Protein AF-A0AAV1DLS8-F1 (afdb_monomer_lite)

Organism: NCBI:txid529605

InterPro domains:
  IPR005299 SAM dependent carboxyl methyltransferase [PF03492] (9-103)
  IPR005299 SAM dependent carboxyl methyltransferase [PF03492] (107-304)
  IPR005299 SAM dependent carboxyl methyltransferase [PTHR31009] (102-289)
  IPR029063 S-adenosyl-L-methionine-dependent methyltransferase superfamily [G3DSA:3.40.50.150] (1-171)
  IPR029063 S-adenosyl-L-methionine-dependent methyltransferase superfamily [SSF53335] (2-304)
  IPR042086 Methyltransferase, alpha-helical capping domain [G3DSA:1.10.1200.270] (208-290)

pLDDT: mean 78.78, std 16.19, range [25.45, 97.75]

Structure (mmCIF, N/CA/C/O backbone):
data_AF-A0AAV1DLS8-F1
#
_entry.id   AF-A0AAV1DLS8-F1
#
loop_
_atom_site.group_PDB
_atom_site.id
_atom_site.type_symbol
_atom_site.label_atom_id
_atom_site.label_alt_id
_atom_site.label_comp_id
_atom_site.label_asym_id
_atom_site.label_entity_id
_atom_site.label_seq_id
_atom_site.pdbx_PDB_ins_code
_atom_site.Cartn_x
_atom_site.Cartn_y
_atom_site.Cartn_z
_atom_site.occupancy
_atom_site.B_iso_or_equiv
_atom_site.auth_seq_id
_atom_site.auth_comp_id
_atom_site.auth_asym_id
_atom_site.auth_atom_id
_atom_site.pdbx_PDB_model_num
ATOM 1 N N . MET A 1 1 ? 4.712 12.270 -5.659 1.00 64.31 1 MET A N 1
ATOM 2 C CA . MET A 1 1 ? 6.095 12.167 -5.133 1.00 64.31 1 MET A CA 1
ATOM 3 C C . MET A 1 1 ? 6.819 10.910 -5.605 1.00 64.31 1 MET A C 1
ATOM 5 O O . MET A 1 1 ? 8.009 10.991 -5.849 1.00 64.31 1 MET A O 1
ATOM 9 N N . THR A 1 2 ? 6.122 9.798 -5.850 1.00 81.44 2 THR A N 1
ATOM 10 C CA . THR A 1 2 ? 6.706 8.568 -6.423 1.00 81.44 2 THR A CA 1
ATOM 11 C C . THR A 1 2 ? 7.160 8.724 -7.879 1.00 81.44 2 THR A C 1
ATOM 13 O O . THR A 1 2 ? 8.194 8.196 -8.270 1.00 81.44 2 THR A O 1
ATOM 16 N N . ARG A 1 3 ? 6.427 9.514 -8.676 1.00 85.56 3 ARG A N 1
ATOM 17 C CA . ARG A 1 3 ? 6.639 9.665 -10.125 1.00 85.56 3 ARG A CA 1
ATOM 18 C C . ARG A 1 3 ? 8.097 9.933 -10.554 1.00 85.56 3 ARG A C 1
ATOM 20 O O . ARG A 1 3 ? 8.563 9.193 -11.410 1.00 85.56 3 ARG A O 1
ATOM 27 N N . PRO A 1 4 ? 8.854 10.893 -9.983 1.00 88.56 4 PRO A N 1
ATOM 28 C CA . PRO A 1 4 ? 10.245 11.122 -10.391 1.00 88.56 4 PRO A CA 1
ATOM 29 C C . PRO A 1 4 ? 11.174 9.929 -10.125 1.00 88.56 4 PRO A C 1
ATOM 31 O O . PRO A 1 4 ? 12.100 9.689 -10.896 1.00 88.56 4 PRO A O 1
ATOM 34 N N . ILE A 1 5 ? 10.935 9.175 -9.045 1.00 90.12 5 ILE A N 1
ATOM 35 C CA . ILE A 1 5 ? 11.699 7.959 -8.725 1.00 90.12 5 ILE A CA 1
ATOM 36 C C . ILE A 1 5 ? 11.395 6.889 -9.775 1.00 90.12 5 ILE A C 1
ATOM 38 O O . ILE A 1 5 ? 12.312 6.282 -10.327 1.00 90.12 5 ILE A O 1
ATOM 42 N N . THR A 1 6 ? 10.116 6.720 -10.109 1.00 88.25 6 THR A N 1
ATOM 43 C CA . THR A 1 6 ? 9.663 5.783 -11.136 1.00 88.25 6 THR A CA 1
ATOM 44 C C . THR A 1 6 ? 10.210 6.135 -12.523 1.00 88.25 6 THR A C 1
ATOM 46 O O . THR A 1 6 ? 10.761 5.272 -13.201 1.00 88.25 6 THR A O 1
ATOM 49 N N . GLU A 1 7 ? 10.142 7.405 -12.935 1.00 89.62 7 GLU A N 1
ATOM 50 C CA . GLU A 1 7 ? 10.678 7.876 -14.220 1.00 89.62 7 GLU A CA 1
ATOM 51 C C . GLU A 1 7 ? 12.196 7.651 -14.325 1.00 89.62 7 GLU A C 1
ATOM 53 O O . GLU A 1 7 ? 12.687 7.228 -15.378 1.00 89.62 7 GLU A O 1
ATOM 58 N N . ALA A 1 8 ? 12.940 7.883 -13.236 1.00 91.25 8 ALA A N 1
ATOM 59 C CA . ALA A 1 8 ? 14.377 7.626 -13.181 1.00 91.25 8 ALA A CA 1
ATOM 60 C C . ALA A 1 8 ? 14.692 6.130 -13.339 1.00 91.25 8 ALA A C 1
ATOM 62 O O . ALA A 1 8 ? 15.516 5.771 -14.182 1.00 91.25 8 ALA A O 1
ATOM 63 N N . ALA A 1 9 ? 13.988 5.264 -12.600 1.00 91.25 9 ALA A N 1
ATOM 64 C CA . ALA A 1 9 ? 14.178 3.817 -12.658 1.00 91.25 9 ALA A CA 1
ATOM 65 C C . ALA A 1 9 ? 13.920 3.258 -14.069 1.00 91.25 9 ALA A C 1
ATOM 67 O O . ALA A 1 9 ? 14.730 2.496 -14.594 1.00 91.25 9 ALA A O 1
ATOM 68 N N . ILE A 1 10 ? 12.828 3.676 -14.719 1.00 90.06 10 ILE A N 1
ATOM 69 C CA . ILE A 1 10 ? 12.500 3.252 -16.090 1.00 90.06 10 ILE A CA 1
ATOM 70 C C . ILE A 1 10 ? 13.542 3.740 -17.087 1.00 90.06 10 ILE A C 1
ATOM 72 O O . ILE A 1 10 ? 13.970 2.980 -17.953 1.00 90.06 10 ILE A O 1
ATOM 76 N N . THR A 1 11 ? 13.924 5.016 -16.995 1.00 89.06 11 THR A N 1
ATOM 77 C CA . THR A 1 11 ? 14.876 5.614 -17.934 1.00 89.06 11 THR A CA 1
ATOM 78 C C . THR A 1 11 ? 16.209 4.876 -17.877 1.00 89.06 11 THR A C 1
ATOM 80 O O . THR A 1 11 ? 16.784 4.561 -18.918 1.00 89.06 11 THR A O 1
ATOM 83 N N . ASP A 1 12 ? 16.673 4.563 -16.669 1.00 90.06 12 ASP A N 1
ATOM 84 C CA . ASP A 1 12 ? 17.887 3.792 -16.427 1.00 90.06 12 ASP A CA 1
ATOM 85 C C . ASP A 1 12 ? 17.785 2.350 -16.960 1.00 90.06 12 ASP A C 1
ATOM 87 O O . ASP A 1 12 ? 18.670 1.879 -17.681 1.00 90.06 12 ASP A O 1
ATOM 91 N N . LEU A 1 13 ? 16.657 1.674 -16.714 1.00 89.25 13 LEU A N 1
ATOM 92 C CA . LEU A 1 13 ? 16.402 0.327 -17.229 1.00 89.25 13 LEU A CA 1
ATOM 93 C C . LEU A 1 13 ? 16.396 0.281 -18.761 1.00 89.25 13 LEU A C 1
ATOM 95 O O . LEU A 1 13 ? 17.023 -0.591 -19.365 1.00 89.25 13 LEU A O 1
ATOM 99 N N . TYR A 1 14 ? 15.712 1.235 -19.398 1.00 85.81 14 TYR A N 1
ATOM 100 C CA . TYR A 1 14 ? 15.571 1.276 -20.851 1.00 85.81 14 TYR A CA 1
ATOM 101 C C . TYR A 1 14 ? 16.922 1.501 -21.543 1.00 85.81 14 TYR A C 1
ATOM 103 O O . TYR A 1 14 ? 17.219 0.842 -22.541 1.00 85.81 14 TYR A O 1
ATOM 111 N N . ASN A 1 15 ? 17.777 2.355 -20.966 1.00 85.62 15 ASN A N 1
ATOM 112 C CA . ASN A 1 15 ? 19.144 2.568 -21.454 1.00 85.62 15 ASN A CA 1
ATOM 113 C C . ASN A 1 15 ? 20.029 1.319 -21.312 1.00 85.62 15 ASN A C 1
ATOM 115 O O . ASN A 1 15 ? 20.993 1.179 -22.059 1.00 85.62 15 ASN A O 1
ATOM 119 N N . THR A 1 16 ? 19.724 0.442 -20.353 1.00 84.00 16 THR A N 1
ATOM 120 C CA . THR A 1 16 ? 20.546 -0.735 -20.043 1.00 84.00 16 THR A CA 1
ATOM 121 C C . THR A 1 16 ? 20.173 -1.946 -20.899 1.00 84.00 16 THR A C 1
ATOM 123 O O . THR A 1 16 ? 21.060 -2.626 -21.406 1.00 84.00 16 THR A O 1
ATOM 126 N N . ILE A 1 17 ? 18.874 -2.233 -21.052 1.00 79.62 17 ILE A N 1
ATOM 127 C CA . ILE A 1 17 ? 18.399 -3.501 -21.639 1.00 79.62 17 ILE A CA 1
ATOM 128 C C . ILE A 1 17 ? 17.852 -3.327 -23.064 1.00 79.62 17 ILE A C 1
ATOM 130 O O . ILE A 1 17 ? 17.992 -4.241 -23.872 1.00 79.62 17 ILE A O 1
ATOM 134 N N . SER A 1 18 ? 17.234 -2.178 -23.385 1.00 75.62 18 SER A N 1
ATOM 135 C CA . SER A 1 18 ? 16.586 -1.898 -24.687 1.00 75.62 18 SER A CA 1
ATOM 136 C C . SER A 1 18 ? 15.848 -3.114 -25.300 1.00 75.62 18 SER A C 1
ATOM 138 O O . SER A 1 18 ? 16.164 -3.539 -26.415 1.00 75.62 18 SER A O 1
ATOM 140 N N . PRO A 1 19 ? 14.894 -3.732 -24.575 1.00 79.50 19 PRO A N 1
ATOM 141 C CA . PRO A 1 19 ? 14.302 -4.995 -24.996 1.00 79.50 19 PRO A CA 1
ATOM 142 C C . PRO A 1 19 ? 13.261 -4.797 -26.106 1.00 79.50 19 PRO A C 1
ATOM 144 O O . PRO A 1 19 ? 12.653 -3.735 -26.231 1.00 79.50 19 PRO A O 1
ATOM 147 N N . LYS A 1 20 ? 13.003 -5.862 -26.877 1.00 82.62 20 LYS A N 1
ATOM 148 C CA . LYS A 1 20 ? 11.919 -5.896 -27.880 1.00 82.62 20 LYS A CA 1
ATOM 149 C C . LYS A 1 20 ? 10.522 -5.931 -27.249 1.00 82.62 20 LYS A C 1
ATOM 151 O O . LYS A 1 20 ? 9.579 -5.419 -27.841 1.00 82.62 20 LYS A O 1
ATOM 156 N N . THR A 1 21 ? 10.414 -6.504 -26.052 1.00 86.38 21 THR A N 1
ATOM 157 C CA . THR A 1 21 ? 9.178 -6.589 -25.267 1.00 86.38 21 THR A CA 1
ATOM 158 C C . THR A 1 21 ? 9.426 -5.977 -23.895 1.00 86.38 21 THR A C 1
ATOM 160 O O . THR A 1 21 ? 10.424 -6.283 -23.242 1.00 86.38 21 THR A O 1
ATOM 163 N N . TRP A 1 22 ? 8.528 -5.100 -23.466 1.00 85.62 22 TRP A N 1
ATOM 164 C CA . TRP A 1 22 ? 8.583 -4.388 -22.202 1.00 85.62 22 TRP A CA 1
ATOM 165 C C . TRP A 1 22 ? 7.430 -4.833 -21.302 1.00 85.62 22 TRP A C 1
ATOM 167 O O . TRP A 1 22 ? 6.271 -4.504 -21.561 1.00 85.62 22 TRP A O 1
ATOM 177 N N . CYS A 1 23 ? 7.755 -5.578 -20.246 1.00 89.06 23 CYS A N 1
ATOM 178 C CA . CYS A 1 23 ? 6.777 -6.094 -19.292 1.00 89.06 23 CYS A CA 1
ATOM 179 C C . CYS A 1 23 ? 6.641 -5.154 -18.086 1.00 89.06 23 CYS A C 1
ATOM 181 O O . CYS A 1 23 ? 7.637 -4.803 -17.454 1.00 89.06 23 CYS A O 1
ATOM 183 N N . ILE A 1 24 ? 5.411 -4.764 -17.759 1.00 88.94 24 ILE A N 1
ATOM 184 C CA . ILE A 1 24 ? 5.059 -3.917 -16.615 1.00 88.94 24 ILE A CA 1
ATOM 185 C C . ILE A 1 24 ? 4.069 -4.687 -15.751 1.00 88.94 24 ILE A C 1
ATOM 187 O O . ILE A 1 24 ? 3.043 -5.124 -16.262 1.00 88.94 24 ILE A O 1
ATOM 191 N N . ALA A 1 25 ? 4.348 -4.808 -14.455 1.00 87.81 25 ALA A N 1
ATOM 192 C CA . ALA A 1 25 ? 3.417 -5.372 -13.487 1.00 87.81 25 ALA A CA 1
ATOM 193 C C . ALA A 1 25 ? 3.007 -4.311 -12.454 1.00 87.81 25 ALA A C 1
ATOM 195 O O . ALA A 1 25 ? 3.877 -3.712 -11.823 1.00 87.81 25 ALA A O 1
ATOM 196 N N . ASP A 1 26 ? 1.702 -4.089 -12.294 1.00 84.00 26 ASP A N 1
ATOM 197 C CA . ASP A 1 26 ? 1.105 -3.276 -11.230 1.00 84.00 26 ASP A CA 1
ATOM 198 C C . ASP A 1 26 ? 0.466 -4.209 -10.189 1.00 84.00 26 ASP A C 1
ATOM 200 O O . ASP A 1 26 ? -0.509 -4.904 -10.486 1.00 84.00 26 ASP A O 1
ATOM 204 N N . LEU A 1 27 ? 1.070 -4.281 -9.000 1.00 81.56 27 LEU A N 1
ATOM 205 C CA . LEU A 1 27 ? 0.707 -5.218 -7.933 1.00 81.56 27 LEU A CA 1
ATOM 206 C C . LEU A 1 27 ? -0.055 -4.470 -6.831 1.00 81.56 27 LEU A C 1
ATOM 208 O O . LEU A 1 27 ? 0.524 -3.622 -6.155 1.00 81.56 27 LEU A O 1
ATOM 212 N N . GLY A 1 28 ? -1.332 -4.805 -6.640 1.00 76.50 28 GLY A N 1
ATOM 213 C CA . GLY A 1 28 ? -2.276 -4.040 -5.816 1.00 76.50 28 GLY A CA 1
ATOM 214 C C . GLY A 1 28 ? -2.987 -2.951 -6.620 1.00 76.50 28 GLY A C 1
ATOM 215 O O . GLY A 1 28 ? -3.056 -1.798 -6.195 1.00 76.50 28 GLY A O 1
ATOM 216 N N . CYS A 1 29 ? -3.460 -3.297 -7.819 1.00 73.25 29 CYS A N 1
ATOM 217 C CA . CYS A 1 29 ? -3.936 -2.316 -8.786 1.00 73.25 29 CYS A CA 1
ATOM 218 C C . CYS A 1 29 ? -5.285 -1.672 -8.419 1.00 73.25 29 CYS A C 1
ATOM 220 O O . CYS A 1 29 ? -5.602 -0.595 -8.927 1.00 73.25 29 CYS A O 1
ATOM 222 N N . SER A 1 30 ? -6.078 -2.293 -7.541 1.00 78.56 30 SER A N 1
ATOM 223 C CA . SER A 1 30 ? -7.465 -1.941 -7.218 1.00 78.56 30 SER A CA 1
ATOM 224 C C . SER A 1 30 ? -8.349 -1.885 -8.470 1.00 78.56 30 SER A C 1
ATOM 226 O O . SER A 1 30 ? -8.073 -2.591 -9.432 1.00 78.56 30 SER A O 1
ATOM 228 N N . SER A 1 31 ? -9.436 -1.108 -8.464 1.00 68.94 31 SER A N 1
ATOM 229 C CA . SER A 1 31 ? -10.417 -1.018 -9.564 1.00 68.94 31 SER A CA 1
ATOM 230 C C . SER A 1 31 ? -10.628 0.404 -10.107 1.00 68.94 31 SER A C 1
ATOM 232 O O . SER A 1 31 ? -11.493 0.637 -10.951 1.00 68.94 31 SER A O 1
ATOM 234 N N . GLY A 1 32 ? -9.869 1.376 -9.594 1.00 72.94 32 GLY A N 1
ATOM 235 C CA . GLY A 1 32 ? -10.019 2.796 -9.909 1.00 72.94 32 GLY A CA 1
ATOM 236 C C . GLY A 1 32 ? -9.130 3.290 -11.060 1.00 72.94 32 GLY A C 1
ATOM 237 O O . GLY A 1 32 ? -8.286 2.562 -11.575 1.00 72.94 32 GLY A O 1
ATOM 238 N N . PRO A 1 33 ? -9.236 4.578 -11.434 1.00 71.25 33 PRO A N 1
ATOM 239 C CA . PRO A 1 33 ? -8.462 5.162 -12.539 1.00 71.25 33 PRO A CA 1
ATOM 240 C C . PRO A 1 33 ? -6.940 5.156 -12.306 1.00 71.25 33 PRO A C 1
ATOM 242 O O . PRO A 1 33 ? -6.166 5.314 -13.253 1.00 71.25 33 PRO A O 1
ATOM 245 N N . ASN A 1 34 ? -6.502 4.963 -11.058 1.00 75.88 34 ASN A N 1
ATOM 246 C CA . ASN A 1 34 ? -5.091 4.949 -10.681 1.00 75.88 34 ASN A CA 1
ATOM 247 C C . ASN A 1 34 ? -4.310 3.828 -11.376 1.00 75.88 34 ASN A C 1
ATOM 249 O O . ASN A 1 34 ? -3.182 4.076 -11.803 1.00 75.88 34 ASN A O 1
ATOM 253 N N . THR A 1 35 ? -4.925 2.654 -11.556 1.00 72.50 35 THR A N 1
ATOM 254 C CA . THR A 1 35 ? -4.320 1.482 -12.206 1.00 72.50 35 THR A CA 1
ATOM 255 C C . THR A 1 35 ? -3.728 1.844 -13.567 1.00 72.50 35 THR A C 1
ATOM 257 O O . THR A 1 35 ? -2.549 1.651 -13.861 1.00 72.50 35 THR A O 1
ATOM 260 N N . PHE A 1 36 ? -4.557 2.459 -14.408 1.00 74.44 36 PHE A N 1
ATOM 261 C CA . PHE A 1 36 ? -4.179 2.815 -15.765 1.00 74.44 36 PHE A CA 1
ATOM 262 C C . PHE A 1 36 ? -3.320 4.074 -15.828 1.00 74.44 36 PHE A C 1
ATOM 264 O O . PHE A 1 36 ? -2.497 4.199 -16.731 1.00 74.44 36 PHE A O 1
ATOM 271 N N . MET A 1 37 ? -3.466 4.991 -14.869 1.00 80.06 37 MET A N 1
ATOM 272 C CA . MET A 1 37 ? -2.656 6.206 -14.802 1.00 80.06 37 MET A CA 1
ATOM 273 C C . MET A 1 37 ? -1.170 5.893 -14.597 1.00 80.06 37 MET A C 1
ATOM 275 O O . MET A 1 37 ? -0.334 6.459 -15.301 1.00 80.06 37 MET A O 1
ATOM 279 N N . VAL A 1 38 ? -0.839 4.975 -13.680 1.00 80.31 38 VAL A N 1
ATOM 280 C CA . VAL A 1 38 ? 0.558 4.588 -13.434 1.00 80.31 38 VAL A CA 1
ATOM 281 C C . VAL A 1 38 ? 1.146 3.968 -14.693 1.00 80.31 38 VAL A C 1
ATOM 283 O O . VAL A 1 38 ? 2.138 4.471 -15.214 1.00 80.31 38 VAL A O 1
ATOM 286 N N . VAL A 1 39 ? 0.495 2.938 -15.239 1.00 82.81 39 VAL A N 1
ATOM 287 C CA . VAL A 1 39 ? 0.959 2.241 -16.447 1.00 82.81 39 VAL A CA 1
ATOM 288 C C . VAL A 1 39 ? 1.121 3.199 -17.633 1.00 82.81 39 VAL A C 1
ATOM 290 O O . VAL A 1 39 ? 2.122 3.129 -18.350 1.00 82.81 39 VAL A O 1
ATOM 293 N N . PHE A 1 40 ? 0.184 4.131 -17.816 1.00 82.50 40 PHE A N 1
ATOM 294 C CA . PHE A 1 40 ? 0.253 5.156 -18.855 1.00 82.50 40 PHE A CA 1
ATOM 295 C C . PHE A 1 40 ? 1.510 6.025 -18.734 1.00 82.50 40 PHE A C 1
ATOM 297 O O . PHE A 1 40 ? 2.231 6.214 -19.716 1.00 82.50 40 PHE A O 1
ATOM 304 N N . ASP A 1 41 ? 1.806 6.522 -17.531 1.00 85.94 41 ASP A N 1
ATOM 305 C CA . ASP A 1 41 ? 2.986 7.353 -17.281 1.00 85.94 41 ASP A CA 1
ATOM 306 C C . ASP A 1 41 ? 4.295 6.578 -17.526 1.00 85.94 41 ASP A C 1
ATOM 308 O O . ASP A 1 41 ? 5.256 7.140 -18.072 1.00 85.94 41 ASP A O 1
ATOM 312 N N . LEU A 1 42 ? 4.331 5.277 -17.202 1.00 86.75 42 LEU A N 1
ATOM 313 C CA . LEU A 1 42 ? 5.482 4.414 -17.498 1.00 86.75 42 LEU A CA 1
ATOM 314 C C . LEU A 1 42 ? 5.714 4.305 -19.010 1.00 86.75 42 LEU A C 1
ATOM 316 O O . LEU A 1 42 ? 6.820 4.551 -19.500 1.00 86.75 42 LEU A O 1
ATOM 320 N N . ILE A 1 43 ? 4.659 3.977 -19.757 1.00 87.44 43 ILE A N 1
ATOM 321 C CA . ILE A 1 43 ? 4.706 3.811 -21.212 1.00 87.44 43 ILE A CA 1
ATOM 322 C C . ILE A 1 43 ? 5.119 5.121 -21.887 1.00 87.44 43 ILE A C 1
ATOM 324 O O . ILE A 1 43 ? 6.010 5.123 -22.736 1.00 87.44 43 ILE A O 1
ATOM 328 N N . LYS A 1 44 ? 4.550 6.252 -21.456 1.00 87.81 44 LYS A N 1
ATOM 329 C CA . LYS A 1 44 ? 4.893 7.590 -21.958 1.00 87.81 44 LYS A CA 1
ATOM 330 C C . LYS A 1 44 ? 6.367 7.934 -21.735 1.00 87.81 44 LYS A C 1
ATOM 332 O O . LYS A 1 44 ? 7.000 8.550 -22.594 1.00 87.81 44 LYS A O 1
ATOM 337 N N . THR A 1 45 ? 6.928 7.517 -20.603 1.00 88.56 45 THR A N 1
ATOM 338 C CA . THR A 1 45 ? 8.348 7.718 -20.283 1.00 88.56 45 THR A CA 1
ATOM 339 C C . THR A 1 45 ? 9.249 6.911 -21.216 1.00 88.56 45 THR A C 1
ATOM 341 O O . THR A 1 45 ? 10.196 7.463 -21.785 1.00 88.56 45 THR A O 1
ATOM 344 N N . VAL A 1 46 ? 8.921 5.634 -21.442 1.00 87.06 46 VAL A N 1
ATOM 345 C CA . VAL A 1 46 ? 9.633 4.774 -22.401 1.00 87.06 46 VAL A CA 1
ATOM 346 C C . VAL A 1 46 ? 9.529 5.337 -23.820 1.00 87.06 46 VAL A C 1
ATOM 348 O O . VAL A 1 46 ? 10.544 5.463 -24.503 1.00 87.06 46 VAL A O 1
ATOM 351 N N . ASP A 1 47 ? 8.330 5.741 -24.247 1.00 87.19 47 ASP A N 1
ATOM 352 C CA . ASP A 1 47 ? 8.072 6.291 -25.582 1.00 87.19 47 ASP A CA 1
ATOM 353 C C . ASP A 1 47 ? 8.883 7.568 -25.853 1.00 87.19 47 ASP A C 1
ATOM 355 O O . ASP A 1 47 ? 9.535 7.719 -26.890 1.00 87.19 47 ASP A O 1
ATOM 359 N N . LYS A 1 48 ? 8.925 8.476 -24.873 1.00 87.94 48 LYS A N 1
ATOM 360 C CA . LYS A 1 48 ? 9.759 9.677 -24.953 1.00 87.94 48 LYS A CA 1
ATOM 361 C C . LYS A 1 48 ? 11.240 9.315 -25.067 1.00 87.94 48 LYS A C 1
ATOM 363 O O . LYS A 1 48 ? 11.969 9.943 -25.835 1.00 87.94 48 LYS A O 1
ATOM 368 N N . ARG A 1 49 ? 11.701 8.314 -24.312 1.00 87.75 49 ARG A N 1
ATOM 369 C CA . ARG A 1 49 ? 13.113 7.921 -24.300 1.00 87.75 49 ARG A CA 1
ATOM 370 C C . ARG A 1 49 ? 13.538 7.247 -25.602 1.00 87.75 49 ARG A C 1
ATOM 372 O O . ARG A 1 49 ? 14.569 7.637 -26.148 1.00 87.75 49 ARG A O 1
ATOM 379 N N . ARG A 1 50 ? 12.745 6.311 -26.136 1.00 88.25 50 ARG A N 1
ATOM 380 C CA . ARG A 1 50 ? 13.041 5.638 -27.414 1.00 88.25 50 ARG A CA 1
ATOM 381 C C . ARG A 1 50 ? 13.141 6.625 -28.575 1.00 88.25 50 ARG A C 1
ATOM 383 O O . ARG A 1 50 ? 14.043 6.497 -29.395 1.00 88.25 50 ARG A O 1
ATOM 390 N N . LYS A 1 51 ? 12.278 7.653 -28.602 1.00 88.06 51 LYS A N 1
ATOM 391 C CA . LYS A 1 51 ? 12.258 8.680 -29.653 1.00 88.06 51 LYS A CA 1
ATOM 392 C C . LYS A 1 51 ? 13.559 9.474 -29.657 1.00 88.06 51 LYS A C 1
ATOM 394 O O . LYS A 1 51 ? 14.149 9.672 -30.712 1.00 88.06 51 LYS A O 1
ATOM 399 N N . THR A 1 52 ? 14.055 9.845 -28.476 1.00 88.50 52 THR A N 1
ATOM 400 C CA . THR A 1 52 ? 15.358 10.512 -28.325 1.00 88.50 52 THR A CA 1
ATOM 401 C C . THR A 1 52 ? 16.527 9.635 -28.783 1.00 88.50 52 THR A C 1
ATOM 403 O O . THR A 1 52 ? 17.527 10.159 -29.261 1.00 88.50 52 THR A O 1
ATOM 406 N N . LEU A 1 53 ? 16.414 8.312 -28.646 1.00 86.06 53 LEU A N 1
ATOM 407 C CA . LEU A 1 53 ? 17.446 7.353 -29.054 1.00 86.06 53 LEU A CA 1
ATOM 408 C C . LEU A 1 53 ? 17.305 6.877 -30.512 1.00 86.06 53 LEU A C 1
ATOM 410 O O . LEU A 1 53 ? 18.162 6.137 -30.984 1.00 86.06 53 LEU A O 1
ATOM 414 N N . GLY A 1 54 ? 16.249 7.283 -31.226 1.00 85.44 54 GLY A N 1
ATOM 415 C CA . GLY A 1 54 ? 15.966 6.812 -32.585 1.00 85.44 54 GLY A CA 1
ATOM 416 C C . GLY A 1 54 ? 15.595 5.325 -32.663 1.00 85.44 54 GLY A C 1
ATOM 417 O O . GLY A 1 54 ? 15.840 4.695 -33.688 1.00 85.44 54 GLY A O 1
ATOM 418 N N . LEU A 1 55 ? 15.042 4.759 -31.585 1.00 84.62 55 LEU A N 1
ATOM 419 C CA . LEU A 1 55 ? 14.670 3.346 -31.496 1.00 84.62 55 LEU A CA 1
ATOM 420 C C . LEU A 1 55 ? 13.187 3.116 -31.825 1.00 84.62 55 LEU A C 1
ATOM 422 O O . LEU A 1 55 ? 12.317 3.957 -31.556 1.00 84.62 55 LEU A O 1
ATOM 426 N N . GLU A 1 56 ? 12.898 1.934 -32.370 1.00 83.94 56 GLU A N 1
ATOM 427 C CA . GLU A 1 56 ? 11.531 1.452 -32.575 1.00 83.94 56 GLU A CA 1
ATOM 428 C C . GLU A 1 56 ? 10.806 1.230 -31.239 1.00 83.94 56 GLU A C 1
ATOM 430 O O . GLU A 1 56 ? 11.423 1.078 -30.180 1.00 83.94 56 GLU A O 1
ATOM 435 N N . SER A 1 57 ? 9.471 1.255 -31.276 1.00 84.25 57 SER A N 1
ATOM 436 C CA . SER A 1 57 ? 8.671 0.995 -30.078 1.00 84.25 57 SER A CA 1
ATOM 437 C C . SER A 1 57 ? 8.764 -0.475 -29.675 1.00 84.25 57 SER A C 1
ATOM 439 O O . SER A 1 57 ? 8.579 -1.332 -30.540 1.00 84.25 57 SER A O 1
ATOM 441 N N . PRO A 1 58 ? 8.994 -0.787 -28.387 1.00 86.88 58 PRO A N 1
ATOM 442 C CA . PRO A 1 58 ? 8.841 -2.151 -27.909 1.00 86.88 58 PRO A CA 1
ATOM 443 C C . PRO A 1 58 ? 7.360 -2.547 -27.890 1.00 86.88 58 PRO A C 1
ATOM 445 O O . PRO A 1 58 ? 6.467 -1.694 -27.849 1.00 86.88 58 PRO A O 1
ATOM 448 N N . GLU A 1 59 ? 7.105 -3.850 -27.867 1.00 88.94 59 GLU A N 1
ATOM 449 C CA . GLU A 1 59 ? 5.801 -4.396 -27.498 1.00 88.94 59 GLU A CA 1
ATOM 450 C C . GLU A 1 59 ? 5.598 -4.232 -25.986 1.00 88.94 59 GLU A C 1
ATOM 452 O O . GLU A 1 59 ? 6.468 -4.618 -25.209 1.00 88.94 59 GLU A O 1
ATOM 457 N N . TYR A 1 60 ? 4.467 -3.680 -25.551 1.00 85.56 60 TYR A N 1
ATOM 458 C CA . TYR A 1 60 ? 4.161 -3.521 -24.128 1.00 85.56 60 TYR A CA 1
ATOM 459 C C . TYR A 1 60 ? 3.259 -4.653 -23.642 1.00 85.56 60 TYR A C 1
ATOM 461 O O . TYR A 1 60 ? 2.166 -4.842 -24.172 1.00 85.56 60 TYR A O 1
ATOM 469 N N . GLN A 1 61 ? 3.695 -5.360 -22.600 1.00 84.69 61 GLN A N 1
ATOM 470 C CA . GLN A 1 61 ? 2.894 -6.357 -21.894 1.00 84.69 61 GLN A CA 1
ATOM 471 C C . GLN A 1 61 ? 2.623 -5.858 -20.482 1.00 84.69 61 GLN A C 1
ATOM 473 O O . GLN A 1 61 ? 3.547 -5.578 -19.722 1.00 84.69 61 GLN A O 1
ATOM 478 N N . ILE A 1 62 ? 1.347 -5.703 -20.149 1.00 82.25 62 ILE A N 1
ATOM 479 C CA . ILE A 1 62 ? 0.916 -5.172 -18.860 1.00 82.25 62 ILE A CA 1
ATOM 480 C C . ILE A 1 62 ? 0.263 -6.310 -18.081 1.00 82.25 62 ILE A C 1
ATOM 482 O O . ILE A 1 62 ? -0.554 -7.055 -18.621 1.00 82.25 62 ILE A O 1
ATOM 486 N N . PHE A 1 63 ? 0.634 -6.421 -16.814 1.00 79.62 63 PHE A N 1
ATOM 487 C CA . PHE A 1 63 ? 0.051 -7.326 -15.842 1.00 79.62 63 PHE A CA 1
ATOM 488 C C . PHE A 1 63 ? -0.501 -6.463 -14.720 1.00 79.62 63 PHE A C 1
ATOM 490 O O . PHE A 1 63 ? 0.249 -5.760 -14.052 1.00 79.62 63 PHE A O 1
ATOM 497 N N . LEU A 1 64 ? -1.810 -6.482 -14.524 1.00 74.50 64 LEU A N 1
ATOM 498 C CA . LEU A 1 64 ? -2.394 -5.926 -13.306 1.00 74.50 64 LEU A CA 1
ATOM 499 C C . LEU A 1 64 ? -2.619 -7.108 -12.365 1.00 74.50 64 LEU A C 1
ATOM 501 O O . LEU A 1 64 ? -2.850 -8.228 -12.819 1.00 74.50 64 LEU A O 1
ATOM 505 N N . ASN A 1 65 ? -2.481 -6.903 -11.068 1.00 72.75 65 ASN A N 1
ATOM 506 C CA . ASN A 1 65 ? -2.622 -7.951 -10.069 1.00 72.75 65 ASN A CA 1
ATOM 507 C C . ASN A 1 65 ? -3.262 -7.355 -8.820 1.00 72.75 65 ASN A C 1
ATOM 509 O O . ASN A 1 65 ? -2.925 -6.253 -8.402 1.00 72.75 65 ASN A O 1
ATOM 513 N N . ASP A 1 66 ? -4.194 -8.097 -8.244 1.00 69.38 66 ASP A N 1
ATOM 514 C CA . ASP A 1 66 ? -4.894 -7.782 -7.000 1.00 69.38 66 ASP A CA 1
ATOM 515 C C . ASP A 1 66 ? -5.580 -9.064 -6.513 1.00 69.38 66 ASP A C 1
ATOM 517 O O . ASP A 1 66 ? -5.661 -10.028 -7.272 1.00 69.38 66 ASP A O 1
ATOM 521 N N . LEU A 1 67 ? -6.109 -9.091 -5.294 1.00 63.56 67 LEU A N 1
ATOM 522 C CA . LEU A 1 67 ? -6.923 -10.195 -4.785 1.00 63.56 67 LEU A CA 1
ATOM 523 C C . LEU A 1 67 ? -8.196 -10.388 -5.671 1.00 63.56 67 LEU A C 1
ATOM 525 O O . LEU A 1 67 ? -8.646 -9.444 -6.294 1.00 63.56 67 LEU A O 1
ATOM 529 N N . PRO A 1 68 ? -8.866 -11.553 -5.756 1.00 51.91 68 PRO A N 1
ATOM 530 C CA . PRO A 1 68 ? -10.045 -11.835 -6.581 1.00 51.91 68 PRO A CA 1
ATOM 531 C C . PRO A 1 68 ? -11.307 -11.299 -5.984 1.00 51.91 68 PRO A C 1
ATOM 533 O O . PRO A 1 68 ? -12.335 -11.319 -6.645 1.00 51.91 68 PRO A O 1
ATOM 536 N N . SER A 1 69 ? -11.242 -10.898 -4.718 1.00 58.50 69 SER A N 1
ATOM 537 C CA . SER A 1 69 ? -12.239 -10.020 -4.147 1.00 58.50 69 SER A CA 1
ATOM 538 C C . SER A 1 69 ? -12.212 -8.642 -4.819 1.00 58.50 69 SER A C 1
ATOM 540 O O . SER A 1 69 ? -13.207 -7.934 -4.715 1.00 58.50 69 SER A O 1
ATOM 542 N N . ASN A 1 70 ? -11.134 -8.259 -5.523 1.00 58.56 70 ASN A N 1
ATOM 543 C CA . ASN A 1 70 ? -11.102 -7.041 -6.328 1.00 58.56 70 ASN A CA 1
ATOM 544 C C . ASN A 1 70 ? -12.063 -7.141 -7.516 1.00 58.56 70 ASN A C 1
ATOM 546 O O . ASN A 1 70 ? -12.204 -8.185 -8.161 1.00 58.56 70 ASN A O 1
ATOM 550 N N . ASP A 1 71 ? -12.672 -6.010 -7.858 1.00 64.75 71 ASP A N 1
ATOM 551 C CA . ASP A 1 71 ? -13.621 -5.918 -8.957 1.00 64.75 71 ASP A CA 1
ATOM 552 C C . ASP A 1 71 ? -12.915 -5.748 -10.310 1.00 64.75 71 ASP A C 1
ATOM 554 O O . ASP A 1 71 ? -13.006 -4.727 -11.002 1.00 64.75 71 ASP A O 1
ATOM 558 N N . PHE A 1 72 ? -12.242 -6.813 -10.744 1.00 56.88 72 PHE A N 1
ATOM 559 C CA . PHE A 1 72 ? -11.630 -6.857 -12.069 1.00 56.88 72 PHE A CA 1
ATOM 560 C C . PHE A 1 72 ? -12.634 -6.629 -13.203 1.00 56.88 72 PHE A C 1
ATOM 562 O O . PHE A 1 72 ? -12.238 -6.158 -14.267 1.00 56.88 72 PHE A O 1
ATOM 569 N N . ASN A 1 73 ? -13.934 -6.874 -12.993 1.00 60.00 73 ASN A N 1
ATOM 570 C CA . ASN A 1 73 ? -14.945 -6.576 -14.007 1.00 60.00 73 ASN A CA 1
ATOM 571 C C . ASN A 1 73 ? -15.058 -5.068 -14.269 1.00 60.00 73 ASN A C 1
ATOM 573 O O . ASN A 1 73 ? -15.277 -4.670 -15.414 1.00 60.00 73 ASN A O 1
ATOM 577 N N . THR A 1 74 ? -14.884 -4.224 -13.250 1.00 60.69 74 THR A N 1
ATOM 578 C CA . THR A 1 74 ? -14.844 -2.762 -13.412 1.00 60.69 74 THR A CA 1
ATOM 579 C C . THR A 1 74 ? -13.570 -2.302 -14.133 1.00 60.69 74 THR A C 1
ATOM 581 O O . THR A 1 74 ? -13.652 -1.466 -15.039 1.00 60.69 74 THR A O 1
ATOM 584 N N . ILE A 1 75 ? -12.413 -2.916 -13.858 1.00 55.38 75 ILE A N 1
ATOM 585 C CA . ILE A 1 75 ? -11.184 -2.664 -14.637 1.00 55.38 75 ILE A CA 1
ATOM 586 C C . ILE A 1 75 ? -11.372 -3.080 -16.099 1.00 55.38 75 ILE A C 1
ATOM 588 O O . ILE A 1 75 ? -11.112 -2.297 -17.009 1.00 55.38 75 ILE A O 1
ATOM 592 N N . PHE A 1 76 ? -11.860 -4.294 -16.362 1.00 55.50 76 PHE A N 1
ATOM 593 C CA . PHE A 1 76 ? -12.000 -4.808 -17.726 1.00 55.50 76 PHE A CA 1
ATOM 594 C C . PHE A 1 76 ? -12.983 -3.993 -18.574 1.00 55.50 76 PHE A C 1
ATOM 596 O O . PHE A 1 76 ? -12.777 -3.858 -19.779 1.00 55.50 76 PHE A O 1
ATOM 603 N N . LYS A 1 77 ? -14.003 -3.378 -17.960 1.00 62.00 77 LYS A N 1
ATOM 604 C CA . LYS A 1 77 ? -14.914 -2.447 -18.647 1.00 62.00 77 LYS A CA 1
ATOM 605 C C . LYS A 1 77 ? -14.248 -1.132 -19.062 1.00 62.00 77 LYS A C 1
ATOM 607 O O . LYS A 1 77 ? -14.679 -0.553 -20.052 1.00 62.00 77 LYS A O 1
ATOM 612 N N . SER A 1 78 ? -13.214 -0.672 -18.351 1.00 61.47 78 SER A N 1
ATOM 613 C CA . SER A 1 78 ? -12.491 0.577 -18.658 1.00 61.47 78 SER A CA 1
ATOM 614 C C . SER A 1 78 ? -11.288 0.386 -19.596 1.00 61.47 78 SER A C 1
ATOM 616 O O . SER A 1 78 ? -10.731 1.362 -20.102 1.00 61.47 78 SER A O 1
ATOM 618 N N . VAL A 1 79 ? -10.929 -0.864 -19.923 1.00 60.44 79 VAL A N 1
ATOM 619 C CA . VAL A 1 79 ? -9.861 -1.197 -20.886 1.00 60.44 79 VAL A CA 1
ATOM 620 C C . VAL A 1 79 ? -10.062 -0.546 -22.267 1.00 60.44 79 VAL A C 1
ATOM 622 O O . VAL A 1 79 ? -9.082 -0.014 -22.791 1.00 60.44 79 VAL A O 1
ATOM 625 N N . PRO A 1 80 ? -11.260 -0.534 -22.892 1.00 58.34 80 PRO A N 1
ATOM 626 C CA . PRO A 1 80 ? -11.431 0.065 -24.218 1.00 58.34 80 PRO A CA 1
ATOM 627 C C . PRO A 1 80 ? -11.127 1.570 -24.248 1.00 58.34 80 PRO A C 1
ATOM 629 O O . PRO A 1 80 ? -10.428 2.023 -25.155 1.00 58.34 80 PRO A O 1
ATOM 632 N N . GLU A 1 81 ? -11.585 2.318 -23.236 1.00 66.56 81 GLU A N 1
ATOM 633 C CA . GLU A 1 81 ? -11.312 3.755 -23.079 1.00 66.56 81 GLU A CA 1
ATOM 634 C C . GLU A 1 81 ? -9.830 4.017 -22.802 1.00 66.56 81 GLU A C 1
ATOM 636 O O . GLU A 1 81 ? -9.226 4.908 -23.397 1.00 66.56 81 GLU A O 1
ATOM 641 N N . PHE A 1 82 ? -9.207 3.203 -21.946 1.00 60.69 82 PHE A N 1
ATOM 642 C CA . PHE A 1 82 ? -7.769 3.270 -21.702 1.00 60.69 82 PHE A CA 1
ATOM 643 C C . PHE A 1 82 ? -6.956 3.036 -22.984 1.00 60.69 82 PHE A C 1
ATOM 645 O O . PHE A 1 82 ? -6.036 3.797 -23.289 1.00 60.69 82 PHE A O 1
ATOM 652 N N . GLN A 1 83 ? -7.317 2.021 -23.773 1.00 58.25 83 GLN A N 1
ATOM 653 C CA . GLN A 1 83 ? -6.672 1.746 -25.054 1.00 58.25 83 GLN A CA 1
ATOM 654 C C . GLN A 1 83 ? -6.913 2.867 -26.072 1.00 58.25 83 GLN A C 1
ATOM 656 O O . GLN A 1 83 ? -6.033 3.159 -26.876 1.00 58.25 83 GLN A O 1
ATOM 661 N N . GLU A 1 84 ? -8.088 3.497 -26.067 1.00 64.69 84 GLU A N 1
ATOM 662 C CA . GLU A 1 84 ? -8.385 4.642 -26.928 1.00 64.69 84 GLU A CA 1
ATOM 663 C C . GLU A 1 84 ? -7.553 5.863 -26.542 1.00 64.69 84 GLU A C 1
ATOM 665 O O . GLU A 1 84 ? -6.939 6.479 -27.410 1.00 64.69 84 GLU A O 1
ATOM 670 N N . LYS A 1 85 ? -7.432 6.152 -25.244 1.00 67.06 85 LYS A N 1
ATOM 671 C CA . LYS A 1 85 ? -6.549 7.202 -24.733 1.00 67.06 85 LYS A CA 1
ATOM 672 C C . LYS A 1 85 ? -5.089 6.952 -25.117 1.00 67.06 85 LYS A C 1
ATOM 674 O O . LYS A 1 85 ? -4.422 7.868 -25.590 1.00 67.06 85 LYS A O 1
ATOM 679 N N . LEU A 1 86 ? -4.610 5.712 -24.987 1.00 60.97 86 LEU A N 1
ATOM 680 C CA . LEU A 1 86 ? -3.282 5.316 -25.463 1.00 60.97 86 LEU A CA 1
ATOM 681 C C . LEU A 1 86 ? -3.130 5.534 -26.976 1.00 60.97 86 LEU A C 1
ATOM 683 O O . LEU A 1 86 ? -2.141 6.120 -27.390 1.00 60.97 86 LEU A O 1
ATOM 687 N N . ARG A 1 87 ? -4.104 5.134 -27.804 1.00 59.06 87 ARG A N 1
ATOM 688 C CA . ARG A 1 87 ? -4.071 5.334 -29.271 1.00 59.06 87 ARG A CA 1
ATOM 689 C C . ARG A 1 87 ? -4.160 6.800 -29.703 1.00 59.06 87 ARG A C 1
ATOM 691 O O . ARG A 1 87 ? -3.650 7.151 -30.759 1.00 59.06 87 ARG A O 1
ATOM 698 N N . ASN A 1 88 ? -4.841 7.639 -28.930 1.00 65.81 88 ASN A N 1
ATOM 699 C CA . ASN A 1 88 ? -5.001 9.057 -29.242 1.00 65.81 88 ASN A CA 1
ATOM 700 C C . ASN A 1 88 ? -3.764 9.869 -28.831 1.00 65.81 88 ASN A C 1
ATOM 702 O O . ASN A 1 88 ? -3.440 10.862 -29.479 1.00 65.81 88 ASN A O 1
ATOM 706 N N . GLU A 1 89 ? -3.062 9.449 -27.773 1.00 65.81 89 GLU A N 1
ATOM 707 C CA . GLU A 1 89 ? -1.834 10.100 -27.298 1.00 65.81 89 GLU A CA 1
ATOM 708 C C . GLU A 1 89 ? -0.535 9.438 -27.816 1.00 65.81 89 GLU A C 1
ATOM 710 O O . GLU A 1 89 ? 0.544 10.016 -27.663 1.00 65.81 89 GLU A O 1
ATOM 715 N N . MET A 1 90 ? -0.612 8.265 -28.459 1.00 52.75 90 MET A N 1
ATOM 716 C CA . MET A 1 90 ? 0.522 7.528 -29.040 1.00 52.75 90 MET A CA 1
ATOM 717 C C . MET A 1 90 ? 0.235 7.123 -30.497 1.00 52.75 90 MET A C 1
ATOM 719 O O . MET A 1 90 ? -0.857 6.669 -30.813 1.00 52.75 90 MET A O 1
ATOM 723 N N . GLU A 1 91 ? 1.214 7.261 -31.400 1.00 49.31 91 GLU A N 1
ATOM 724 C CA . GLU A 1 91 ? 1.061 6.860 -32.814 1.00 49.31 91 GLU A CA 1
ATOM 725 C C . GLU A 1 91 ? 0.793 5.344 -32.970 1.00 49.31 91 GLU A C 1
ATOM 727 O O . GLU A 1 91 ? 1.155 4.539 -32.112 1.00 49.31 91 GLU A O 1
ATOM 732 N N . ALA A 1 92 ? 0.137 4.952 -34.070 1.00 37.25 92 ALA A N 1
ATOM 733 C CA . ALA A 1 92 ? -0.449 3.622 -34.281 1.00 37.25 92 ALA A CA 1
ATOM 734 C C . ALA A 1 92 ? 0.512 2.424 -34.049 1.00 37.25 92 ALA A C 1
ATOM 736 O O . ALA A 1 92 ? 1.562 2.354 -34.685 1.00 37.25 92 ALA A O 1
ATOM 737 N N . GLY A 1 93 ? 0.103 1.438 -33.217 1.00 46.19 93 GLY A N 1
ATOM 738 C CA . GLY A 1 93 ? 0.784 0.126 -33.088 1.00 46.19 93 GLY A CA 1
ATOM 739 C C . GLY A 1 93 ? 0.771 -0.606 -31.722 1.00 46.19 93 GLY A C 1
ATOM 740 O O . GLY A 1 93 ? 1.764 -1.245 -31.394 1.00 46.19 93 GLY A O 1
ATOM 741 N N . PHE A 1 94 ? -0.289 -0.535 -30.901 1.00 41.56 94 PHE A N 1
ATOM 742 C CA . PHE A 1 94 ? -0.298 -1.036 -29.500 1.00 41.56 94 PHE A CA 1
ATOM 743 C C . PHE A 1 94 ? -0.944 -2.446 -29.290 1.00 41.56 94 PHE A C 1
ATOM 745 O O . PHE A 1 94 ? -1.886 -2.778 -30.008 1.00 41.56 94 PHE A O 1
ATOM 752 N N . GLY A 1 95 ? -0.480 -3.254 -28.304 1.00 40.31 95 GLY A N 1
ATOM 753 C CA . GLY A 1 95 ? -0.891 -4.664 -27.993 1.00 40.31 95 GLY A CA 1
ATOM 754 C C . GLY A 1 95 ? -1.787 -4.906 -26.731 1.00 40.31 95 GLY A C 1
ATOM 755 O O . GLY A 1 95 ? -2.225 -3.941 -26.116 1.00 40.31 95 GLY A O 1
ATOM 756 N N . GLN A 1 96 ? -2.115 -6.172 -26.353 1.00 31.58 96 GLN A N 1
ATOM 757 C CA . GLN A 1 96 ? -3.144 -6.603 -25.329 1.00 31.58 96 GLN A CA 1
ATOM 758 C C . GLN A 1 96 ? -2.602 -7.088 -23.926 1.00 31.58 96 GLN A C 1
ATOM 760 O O . GLN A 1 96 ? -1.417 -7.376 -23.822 1.00 31.58 96 GLN A O 1
ATOM 765 N N . CYS A 1 97 ? -3.449 -7.200 -22.853 1.00 29.28 97 CYS A N 1
ATOM 766 C CA . CYS A 1 97 ? -3.100 -7.381 -21.390 1.00 29.28 97 CYS A CA 1
ATOM 767 C C . CYS A 1 97 ? -4.119 -8.220 -20.510 1.00 29.28 97 CYS A C 1
ATOM 769 O O . CYS A 1 97 ? -5.307 -8.181 -20.829 1.00 29.28 97 CYS A O 1
ATOM 771 N N . PHE A 1 98 ? -3.704 -8.891 -19.384 1.00 29.94 98 PHE A N 1
ATOM 772 C CA . PHE A 1 98 ? -4.520 -9.754 -18.436 1.00 29.94 98 PHE A CA 1
ATOM 773 C C . PHE A 1 98 ? -4.121 -9.740 -16.902 1.00 29.94 98 PHE A C 1
ATOM 775 O O . PHE A 1 98 ? -3.039 -9.249 -16.589 1.00 29.94 98 PHE A O 1
ATOM 782 N N . VAL A 1 99 ? -4.971 -10.261 -15.950 1.00 29.67 99 VAL A N 1
ATOM 783 C CA . VAL A 1 99 ? -4.967 -9.986 -14.451 1.00 29.67 99 VAL A CA 1
ATOM 784 C C . VAL A 1 99 ? -5.605 -11.066 -13.460 1.00 29.67 99 VAL A C 1
ATOM 786 O O . VAL A 1 99 ? -6.579 -11.682 -13.887 1.00 29.67 99 VAL A O 1
ATOM 789 N N . THR A 1 100 ? -5.157 -11.278 -12.163 1.00 28.17 100 THR A N 1
ATOM 790 C CA . THR A 1 100 ? -5.758 -12.180 -11.057 1.00 28.17 100 THR A CA 1
ATOM 791 C C . THR A 1 100 ? -5.160 -12.099 -9.571 1.00 28.17 100 THR A C 1
ATOM 793 O O . THR A 1 100 ? -4.090 -11.506 -9.480 1.00 28.17 100 THR A O 1
ATOM 796 N N . GLY A 1 101 ? -5.719 -12.739 -8.464 1.00 29.70 101 GLY A N 1
ATOM 797 C CA . GLY A 1 101 ? -5.145 -12.960 -7.041 1.00 29.70 101 GLY A CA 1
ATOM 798 C C . GLY A 1 101 ? -5.823 -14.002 -6.038 1.00 29.70 101 GLY A C 1
ATOM 799 O O . GLY A 1 101 ? -6.485 -14.858 -6.598 1.00 29.70 101 GLY A O 1
ATOM 800 N N . VAL A 1 102 ? -5.662 -14.004 -4.645 1.00 25.45 102 VAL A N 1
ATOM 801 C CA . VAL A 1 102 ? -6.611 -14.331 -3.436 1.00 25.45 102 VAL A CA 1
ATOM 802 C C . VAL A 1 102 ? -5.966 -14.262 -1.987 1.00 25.45 102 VAL A C 1
ATOM 804 O O . VAL A 1 102 ? -4.773 -13.995 -1.969 1.00 25.45 10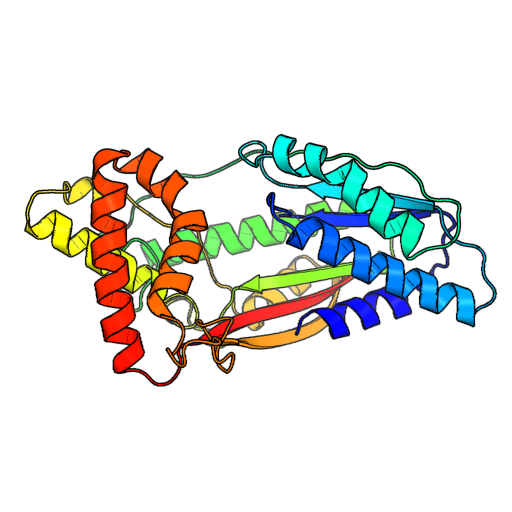2 VAL A O 1
ATOM 807 N N . PRO A 1 103 ? -6.671 -14.422 -0.799 1.00 34.50 103 PRO A N 1
ATOM 808 C CA . PRO A 1 103 ? -6.751 -13.508 0.387 1.00 34.50 103 PRO A CA 1
ATOM 809 C C . PRO A 1 103 ? -6.125 -14.115 1.701 1.00 34.50 103 PRO A C 1
ATOM 811 O O . PRO A 1 103 ? -5.241 -14.957 1.595 1.00 34.50 103 PRO A O 1
ATOM 814 N N . GLU A 1 104 ? -6.695 -13.994 2.921 1.00 33.28 104 GLU A N 1
ATOM 815 C CA . GLU A 1 104 ? -6.578 -12.986 4.023 1.00 33.28 104 GLU A CA 1
ATOM 816 C C . GLU A 1 104 ? -6.571 -13.756 5.401 1.00 33.28 104 GLU A C 1
ATOM 818 O O . GLU A 1 104 ? -6.850 -14.957 5.386 1.00 33.28 104 GLU A 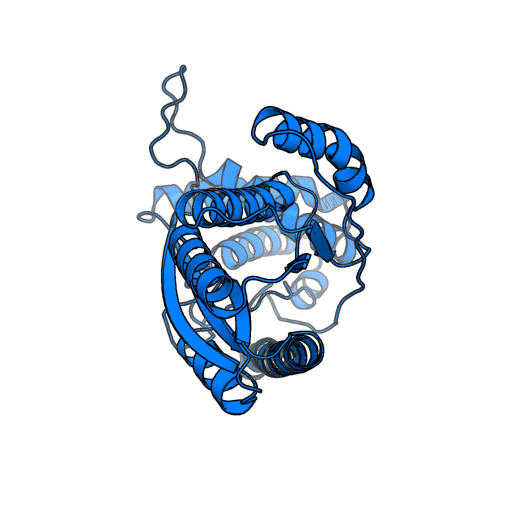O 1
ATOM 823 N N . MET A 1 105 ? -6.240 -13.140 6.565 1.00 41.88 105 MET A N 1
ATOM 824 C CA . MET A 1 105 ? -5.896 -13.791 7.879 1.00 41.88 105 MET A CA 1
ATOM 825 C C . MET A 1 105 ? -6.695 -13.327 9.149 1.00 41.88 105 MET A C 1
ATOM 827 O O . MET A 1 105 ? -7.394 -12.320 9.090 1.00 41.88 105 MET A O 1
ATOM 831 N N . GLU A 1 106 ? -6.559 -14.054 10.292 1.00 44.94 106 GLU A N 1
ATOM 832 C CA . GLU A 1 106 ? -7.296 -13.975 11.597 1.00 44.94 106 GLU A CA 1
ATOM 833 C C . GLU A 1 106 ? -6.402 -13.616 12.827 1.00 44.94 106 GLU A C 1
ATOM 835 O O . GLU A 1 106 ? -5.381 -14.276 12.990 1.00 44.94 106 GLU A O 1
ATOM 840 N N . GLU A 1 107 ? -6.788 -12.663 13.714 1.00 52.12 107 GLU A N 1
ATOM 841 C CA . GLU A 1 107 ? -6.492 -12.592 15.189 1.00 52.12 107 GLU A CA 1
ATOM 842 C C . GLU A 1 107 ? -7.018 -11.275 15.873 1.00 52.12 107 GLU A C 1
ATOM 844 O O . GLU A 1 107 ? -7.316 -10.302 15.183 1.00 52.12 107 GLU A O 1
ATOM 849 N N . ALA A 1 108 ? -7.151 -11.224 17.223 1.00 49.84 108 ALA A N 1
ATOM 850 C CA . ALA A 1 108 ? -7.921 -10.223 18.028 1.00 49.84 108 ALA A CA 1
ATOM 851 C C . ALA A 1 108 ? -7.100 -9.149 18.824 1.00 49.84 108 ALA A C 1
ATOM 853 O O . ALA A 1 108 ? -6.007 -9.443 19.309 1.00 49.84 108 ALA A O 1
ATOM 854 N N . ASN A 1 109 ? -7.636 -7.918 19.019 1.00 57.97 109 ASN A N 1
ATOM 855 C CA . ASN A 1 109 ? -7.012 -6.727 19.663 1.00 57.97 109 ASN A CA 1
ATOM 856 C C . ASN A 1 109 ? -8.027 -5.890 20.478 1.00 57.97 109 ASN A C 1
ATOM 858 O O . ASN A 1 109 ? -8.977 -5.332 19.942 1.00 57.97 109 ASN A O 1
ATOM 862 N N . LYS A 1 110 ? -7.815 -5.765 21.792 1.00 68.75 110 LYS A N 1
ATOM 863 C CA . LYS A 1 110 ? -8.822 -5.212 22.716 1.00 68.75 110 LYS A CA 1
ATOM 864 C C . LYS A 1 110 ? -8.975 -3.691 22.632 1.00 68.75 110 LYS A C 1
ATOM 866 O O . LYS A 1 110 ? -7.996 -2.958 22.803 1.00 68.75 110 LYS A O 1
ATOM 871 N N . GLY A 1 111 ? -10.209 -3.220 22.442 1.00 65.50 111 GLY A N 1
ATOM 872 C CA . GLY A 1 111 ? -10.627 -1.813 22.447 1.00 65.50 111 GLY A CA 1
ATOM 873 C C . GLY A 1 111 ? -10.006 -0.931 21.358 1.00 65.50 111 GLY A C 1
ATOM 874 O O . GLY A 1 111 ? -10.249 0.282 21.322 1.00 65.50 111 GLY A O 1
ATOM 875 N N . ASN A 1 112 ? -9.192 -1.523 20.486 1.00 73.00 112 ASN A N 1
ATOM 876 C CA . ASN A 1 112 ? -8.463 -0.872 19.414 1.00 73.00 112 ASN A CA 1
ATOM 877 C C . ASN A 1 112 ? -8.543 -1.745 18.176 1.00 73.00 112 ASN A C 1
ATOM 879 O O . ASN A 1 112 ? -8.427 -2.958 18.256 1.00 73.00 112 ASN A O 1
ATOM 883 N N . ILE A 1 113 ? -8.649 -1.097 17.026 1.00 73.50 113 ILE A N 1
ATOM 884 C CA . ILE A 1 113 ? -8.738 -1.789 15.739 1.00 73.50 113 ILE A CA 1
ATOM 885 C C . ILE A 1 113 ? -7.394 -1.792 14.999 1.00 73.50 113 ILE A C 1
ATOM 887 O O . ILE A 1 113 ? -7.318 -2.242 13.867 1.00 73.50 113 ILE A O 1
ATOM 891 N N . HIS A 1 114 ? -6.341 -1.239 15.605 1.00 76.44 114 HIS A N 1
ATOM 892 C CA . HIS A 1 114 ? -4.992 -1.122 15.047 1.00 76.44 114 HIS A CA 1
ATOM 893 C C . HIS A 1 114 ? -3.967 -0.981 16.191 1.00 76.44 114 HIS A C 1
ATOM 895 O O . HIS A 1 114 ? -4.350 -0.753 17.343 1.00 76.44 114 HIS A O 1
ATOM 901 N N . ILE A 1 115 ? -2.667 -1.097 15.897 1.00 74.88 115 ILE A N 1
ATOM 902 C CA . ILE A 1 115 ? -1.589 -0.819 16.861 1.00 74.88 115 ILE A CA 1
ATOM 903 C C . ILE A 1 115 ? -1.634 0.648 17.307 1.00 74.88 115 ILE A C 1
ATOM 905 O O . ILE A 1 115 ? -1.766 1.560 16.487 1.00 74.88 115 ILE A O 1
ATOM 909 N N . THR A 1 116 ? -1.452 0.861 18.606 1.00 75.31 116 THR A N 1
ATOM 910 C CA . THR A 1 116 ? -1.354 2.167 19.270 1.00 75.31 116 THR A CA 1
ATOM 911 C C . THR A 1 116 ? -0.192 2.179 20.269 1.00 75.31 116 THR A C 1
ATOM 913 O O . THR A 1 116 ? 0.341 1.131 20.638 1.00 75.31 116 THR A O 1
ATOM 916 N N . ASN A 1 117 ? 0.165 3.357 20.793 1.00 74.50 117 ASN A N 1
ATOM 917 C CA . ASN A 1 117 ? 1.181 3.504 21.848 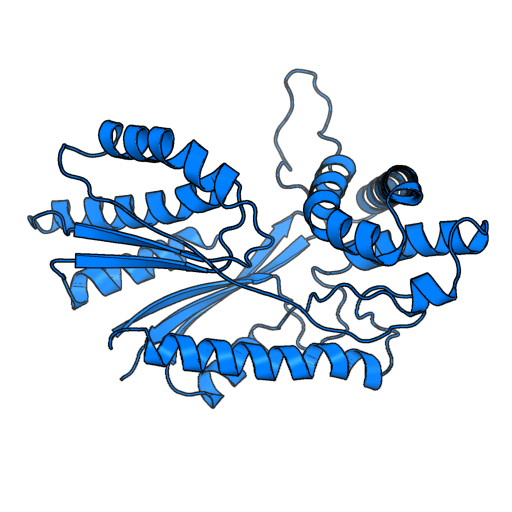1.00 74.50 117 ASN A CA 1
ATOM 918 C C . ASN A 1 117 ? 0.876 2.718 23.140 1.00 74.50 117 ASN A C 1
ATOM 920 O O . ASN A 1 117 ? 1.787 2.458 23.921 1.00 74.50 117 ASN A O 1
ATOM 924 N N . SER A 1 118 ? -0.388 2.361 23.384 1.00 74.38 118 SER A N 1
ATOM 925 C CA . SER A 1 118 ? -0.822 1.584 24.552 1.00 74.38 118 SER A CA 1
ATOM 926 C C . SER A 1 118 ? -0.937 0.080 24.276 1.00 74.38 118 SER A C 1
ATOM 928 O O . SER A 1 118 ? -1.295 -0.680 25.177 1.00 74.38 118 SER A O 1
ATOM 930 N N . SER A 1 119 ? -0.637 -0.366 23.051 1.00 73.69 119 SER A N 1
ATOM 931 C CA . SER A 1 119 ? -0.771 -1.768 22.659 1.00 73.69 119 SER A CA 1
ATOM 932 C C . SER A 1 119 ? 0.261 -2.663 23.366 1.00 73.69 119 SER A C 1
ATOM 934 O O . SER A 1 119 ? 1.448 -2.330 23.396 1.00 73.69 119 SER A O 1
ATOM 936 N N . PRO A 1 120 ? -0.142 -3.829 23.909 1.00 76.25 120 PRO A N 1
ATOM 937 C CA . PRO A 1 120 ? 0.793 -4.799 24.468 1.00 76.25 120 PRO A CA 1
ATOM 938 C C . PRO A 1 120 ? 1.774 -5.329 23.414 1.00 76.25 120 PRO A C 1
ATOM 940 O O . PRO A 1 120 ? 1.439 -5.448 22.235 1.00 76.25 120 PRO A O 1
ATOM 943 N N . GLN A 1 121 ? 2.957 -5.773 23.851 1.00 73.62 121 GLN A N 1
ATOM 944 C CA . GLN A 1 121 ? 3.971 -6.351 22.957 1.00 73.62 121 GLN A CA 1
ATOM 945 C C . GLN A 1 121 ? 3.459 -7.549 22.142 1.00 73.62 121 GLN A C 1
ATOM 947 O O . GLN A 1 121 ? 3.895 -7.749 21.007 1.00 73.62 121 GLN A O 1
ATOM 952 N N . SER A 1 122 ? 2.530 -8.334 22.700 1.00 72.19 122 SER A N 1
ATOM 953 C CA . SER A 1 122 ? 1.877 -9.432 21.985 1.00 72.19 122 SER A CA 1
ATOM 954 C C . SER A 1 122 ? 1.136 -8.927 20.747 1.00 72.19 122 SER A C 1
ATOM 956 O O . SER A 1 122 ? 1.380 -9.454 19.667 1.00 72.19 122 SER A O 1
ATOM 958 N N . VAL A 1 123 ? 0.342 -7.858 20.873 1.00 69.88 123 VAL A N 1
ATOM 959 C CA . VAL A 1 123 ? -0.403 -7.235 19.764 1.00 69.88 123 VAL A CA 1
ATOM 960 C C . VAL A 1 123 ? 0.553 -6.647 18.732 1.00 69.88 123 VAL A C 1
ATOM 962 O O . VAL A 1 123 ? 0.423 -6.933 17.551 1.00 69.88 123 VAL A O 1
ATOM 965 N N . ILE A 1 124 ? 1.586 -5.912 19.159 1.00 73.25 124 ILE A N 1
ATOM 966 C CA . ILE A 1 124 ? 2.591 -5.354 18.234 1.00 73.25 124 ILE A CA 1
ATOM 967 C C . ILE A 1 124 ? 3.234 -6.471 17.394 1.00 73.25 124 ILE A C 1
ATOM 969 O O . ILE A 1 124 ? 3.421 -6.331 16.185 1.00 73.25 124 ILE A O 1
ATOM 973 N N . SER A 1 125 ? 3.544 -7.613 18.017 1.00 70.12 125 SER A N 1
ATOM 974 C CA . SER A 1 125 ? 4.175 -8.738 17.324 1.00 70.12 125 SER A CA 1
ATOM 975 C C . SER A 1 125 ? 3.273 -9.433 16.296 1.00 70.12 125 SER A C 1
ATOM 977 O O . SER A 1 125 ? 3.812 -10.000 15.345 1.00 70.12 125 SER A O 1
ATOM 979 N N . VAL A 1 126 ? 1.945 -9.351 16.454 1.00 68.75 126 VAL A N 1
ATOM 980 C CA . VAL A 1 126 ? 0.951 -9.873 15.496 1.00 68.75 126 VAL A CA 1
ATOM 981 C C . VAL A 1 126 ? 0.955 -9.074 14.194 1.00 68.75 126 VAL A C 1
ATOM 983 O O . VAL A 1 126 ? 0.625 -9.621 13.157 1.00 68.75 126 VAL A O 1
ATOM 986 N N . TYR A 1 127 ? 1.403 -7.820 14.199 1.00 68.62 127 TYR A N 1
ATOM 987 C CA . TYR A 1 127 ? 1.521 -7.027 12.973 1.00 68.62 127 TYR A CA 1
ATOM 988 C C . TYR A 1 127 ? 2.936 -7.070 12.386 1.00 68.62 127 TYR A C 1
ATOM 990 O O . TYR A 1 127 ? 3.116 -7.259 11.184 1.00 68.62 127 TYR A O 1
ATOM 998 N N . VAL A 1 128 ? 3.961 -6.932 13.237 1.00 74.88 128 VAL A N 1
ATOM 999 C CA . VAL A 1 128 ? 5.359 -6.853 12.782 1.00 74.88 128 VAL A CA 1
ATOM 1000 C C . VAL A 1 128 ? 5.821 -8.171 12.159 1.00 74.88 128 VAL A C 1
ATOM 1002 O O . VAL A 1 128 ? 6.407 -8.160 11.080 1.00 74.88 128 VAL A O 1
ATOM 1005 N N . LYS A 1 129 ? 5.557 -9.317 12.805 1.00 72.94 129 LYS A N 1
ATOM 1006 C CA . LYS A 1 129 ? 6.070 -10.610 12.322 1.00 72.94 129 LYS A CA 1
ATOM 1007 C C . LYS A 1 129 ? 5.442 -11.036 10.992 1.00 72.94 129 LYS A C 1
ATOM 1009 O O . LYS A 1 129 ? 6.204 -11.472 10.126 1.00 72.94 129 LYS A O 1
ATOM 1014 N N . PRO A 1 130 ? 4.110 -10.933 10.788 1.00 70.44 130 PRO A N 1
ATOM 1015 C CA . PRO A 1 130 ? 3.530 -11.189 9.476 1.00 70.44 130 PRO A CA 1
ATOM 1016 C C . PRO A 1 130 ? 4.075 -10.241 8.422 1.00 70.44 130 PRO A C 1
ATOM 1018 O O . PRO A 1 130 ? 4.514 -10.729 7.394 1.00 70.44 130 PRO A O 1
ATOM 1021 N N . PHE A 1 131 ? 4.201 -8.936 8.700 1.00 77.19 131 PHE A N 1
ATOM 1022 C CA . PHE A 1 131 ? 4.810 -8.016 7.737 1.00 77.19 131 PHE A CA 1
ATOM 1023 C C . PHE A 1 131 ? 6.225 -8.448 7.326 1.00 77.19 131 PHE A C 1
ATOM 1025 O O . PHE A 1 131 ? 6.518 -8.524 6.137 1.00 77.19 131 PHE A O 1
ATOM 1032 N N . GLU A 1 132 ? 7.107 -8.765 8.279 1.00 80.38 132 GLU A N 1
ATOM 1033 C CA . GLU A 1 132 ? 8.477 -9.198 7.971 1.00 80.38 132 GLU A CA 1
ATOM 1034 C C . GLU A 1 132 ? 8.496 -10.477 7.124 1.00 80.38 132 GLU A C 1
ATOM 1036 O O . GLU A 1 132 ? 9.247 -10.577 6.148 1.00 80.38 132 GLU A O 1
ATOM 1041 N N . LYS A 1 133 ? 7.646 -11.447 7.476 1.00 74.56 133 LYS A N 1
ATOM 1042 C CA . LYS A 1 133 ? 7.502 -12.718 6.761 1.00 74.56 133 LYS A CA 1
ATOM 1043 C C . LYS A 1 133 ? 6.947 -12.512 5.351 1.00 74.56 133 LYS A C 1
ATOM 1045 O O . LYS A 1 133 ? 7.525 -13.029 4.395 1.00 74.56 133 LYS A O 1
ATOM 1050 N N . ASP A 1 134 ? 5.856 -11.769 5.231 1.00 73.44 134 ASP A N 1
ATOM 1051 C CA . ASP A 1 134 ? 5.109 -11.561 3.995 1.00 73.44 134 ASP A CA 1
ATOM 1052 C C . ASP A 1 134 ? 5.895 -10.668 3.039 1.00 73.44 134 ASP A C 1
ATOM 1054 O O . ASP A 1 134 ? 5.988 -10.976 1.855 1.00 73.44 134 ASP A O 1
ATOM 1058 N N . PHE A 1 135 ? 6.564 -9.627 3.544 1.00 82.06 135 PHE A N 1
ATOM 1059 C CA . PHE A 1 135 ? 7.435 -8.781 2.733 1.00 82.06 135 PHE A CA 1
ATOM 1060 C C . PHE A 1 135 ? 8.668 -9.546 2.238 1.00 82.06 135 PHE A C 1
ATOM 1062 O O . PHE A 1 135 ? 9.035 -9.435 1.070 1.00 82.06 135 PHE A O 1
ATOM 1069 N N . SER A 1 136 ? 9.273 -10.396 3.076 1.00 81.88 136 SER A N 1
ATOM 1070 C CA . SER A 1 136 ? 10.381 -11.264 2.644 1.00 81.88 136 SER A CA 1
ATOM 1071 C C . SER A 1 136 ? 9.935 -12.296 1.604 1.00 81.88 136 SER A C 1
ATOM 1073 O O . SER A 1 136 ? 10.652 -12.558 0.639 1.00 81.88 136 SER A O 1
ATOM 1075 N N . ALA A 1 137 ? 8.748 -12.887 1.780 1.00 75.56 137 ALA A N 1
ATOM 1076 C CA . ALA A 1 137 ? 8.162 -13.806 0.807 1.00 75.56 137 ALA A CA 1
ATOM 1077 C C . ALA A 1 137 ? 7.843 -13.091 -0.512 1.00 75.56 137 ALA A C 1
ATOM 1079 O O . ALA A 1 137 ? 8.183 -13.603 -1.575 1.00 75.56 137 ALA A O 1
ATOM 1080 N N . PHE A 1 138 ? 7.275 -11.884 -0.439 1.00 84.94 138 PHE A N 1
ATOM 1081 C CA . PHE A 1 138 ? 7.046 -11.018 -1.587 1.00 84.94 138 PHE A CA 1
ATOM 1082 C C . PHE A 1 138 ? 8.350 -10.775 -2.348 1.00 84.94 138 PHE A C 1
ATOM 1084 O O . PHE A 1 138 ? 8.402 -11.060 -3.540 1.00 84.94 138 PHE A O 1
ATOM 1091 N N . LEU A 1 139 ? 9.416 -10.327 -1.674 1.00 86.81 139 LEU A N 1
ATOM 1092 C CA . LEU A 1 139 ? 10.719 -10.103 -2.307 1.00 86.81 139 LEU A CA 1
ATOM 1093 C C . LEU A 1 139 ? 11.230 -11.376 -2.993 1.00 86.81 139 LEU A C 1
ATOM 1095 O O . LEU A 1 139 ? 11.585 -11.326 -4.167 1.00 86.81 139 LEU A O 1
ATOM 1099 N N . ARG A 1 140 ? 11.177 -12.533 -2.326 1.00 84.38 140 ARG A N 1
ATOM 1100 C CA . ARG A 1 140 ? 11.598 -13.807 -2.926 1.00 84.38 140 ARG A CA 1
ATOM 1101 C C . ARG A 1 140 ? 10.797 -14.159 -4.184 1.00 84.38 140 ARG A C 1
ATOM 1103 O O . ARG A 1 140 ? 11.387 -14.457 -5.213 1.00 84.38 140 ARG A O 1
ATOM 1110 N N . CYS A 1 141 ? 9.466 -14.080 -4.136 1.00 79.38 141 CYS A N 1
ATOM 1111 C CA . CYS A 1 141 ? 8.628 -14.357 -5.307 1.00 79.38 141 CYS A CA 1
ATOM 1112 C C . CYS A 1 141 ? 8.943 -13.398 -6.462 1.00 79.38 141 CYS A C 1
ATOM 1114 O O . CYS A 1 141 ? 9.119 -13.824 -7.601 1.00 79.38 141 CYS A O 1
ATOM 1116 N N . ARG A 1 142 ? 9.085 -12.098 -6.171 1.00 90.19 142 ARG A N 1
ATOM 1117 C CA . ARG A 1 142 ? 9.443 -11.101 -7.188 1.00 90.19 142 ARG A CA 1
ATOM 1118 C C . ARG A 1 142 ? 10.827 -11.353 -7.769 1.00 90.19 142 ARG A C 1
ATOM 1120 O O . ARG A 1 142 ? 11.051 -11.079 -8.943 1.00 90.19 142 ARG A O 1
ATOM 1127 N N . SER A 1 143 ? 11.761 -11.868 -6.978 1.00 91.81 143 SER A N 1
ATOM 1128 C CA . SER A 1 143 ? 13.112 -12.137 -7.455 1.00 91.81 143 SER A CA 1
ATOM 1129 C C . SER A 1 143 ? 13.190 -13.339 -8.396 1.00 91.81 143 SER A C 1
ATOM 1131 O O . SER A 1 143 ? 14.065 -13.355 -9.259 1.00 91.81 143 SER A O 1
ATOM 1133 N N . GLU A 1 144 ? 12.281 -14.306 -8.271 1.00 88.56 144 GLU A N 1
ATOM 1134 C CA . GLU A 1 144 ? 12.153 -15.436 -9.200 1.00 88.56 144 GLU A CA 1
ATOM 1135 C C . GLU A 1 144 ? 11.481 -15.026 -10.522 1.00 88.56 144 GLU A C 1
ATOM 1137 O O . GLU A 1 144 ? 11.808 -15.559 -11.580 1.00 88.56 144 GLU A O 1
ATOM 1142 N N . GLU A 1 145 ? 10.566 -14.055 -10.476 1.00 87.69 145 GLU A N 1
ATOM 1143 C CA . GLU A 1 145 ? 9.820 -13.568 -11.644 1.00 87.69 145 GLU A CA 1
ATOM 1144 C C . GLU A 1 145 ? 10.587 -12.515 -12.463 1.00 87.69 145 GLU A C 1
ATOM 1146 O O . GLU A 1 145 ? 10.403 -12.403 -13.678 1.00 87.69 145 GLU A O 1
ATOM 1151 N N . MET A 1 146 ? 11.427 -11.706 -11.810 1.00 90.75 146 MET A N 1
ATOM 1152 C CA . MET A 1 146 ? 12.102 -10.574 -12.444 1.00 90.75 146 MET A CA 1
ATOM 1153 C C . MET A 1 146 ? 13.401 -10.973 -13.144 1.00 90.75 146 MET A C 1
ATOM 1155 O O . MET A 1 146 ? 14.274 -11.624 -12.574 1.00 90.75 146 MET A O 1
ATOM 1159 N N . VAL A 1 147 ? 13.585 -10.455 -14.362 1.00 91.06 147 VAL A N 1
ATOM 1160 C CA . VAL A 1 147 ? 14.861 -10.548 -15.083 1.00 91.06 147 VAL A CA 1
ATOM 1161 C C . VAL A 1 147 ? 15.984 -9.838 -14.324 1.00 91.06 147 VAL A C 1
ATOM 1163 O O . VAL A 1 147 ? 15.762 -8.815 -13.664 1.00 91.06 147 VAL A O 1
ATOM 1166 N N . THR A 1 148 ? 17.213 -10.333 -14.474 1.00 93.06 148 THR A N 1
ATOM 1167 C CA . THR A 1 148 ? 18.415 -9.658 -13.975 1.00 93.06 148 THR A CA 1
ATOM 1168 C C . THR A 1 148 ? 18.468 -8.221 -14.486 1.00 93.06 148 THR A C 1
ATOM 1170 O O . THR A 1 148 ? 18.254 -7.948 -15.668 1.00 93.06 148 THR A O 1
ATOM 1173 N N . GLY A 1 149 ? 18.730 -7.277 -13.584 1.00 93.25 149 GLY A N 1
ATOM 1174 C CA . GLY A 1 149 ? 18.710 -5.861 -13.907 1.00 93.25 149 GLY A CA 1
ATOM 1175 C C . GLY A 1 149 ? 17.310 -5.272 -14.073 1.00 93.25 149 GLY A C 1
ATOM 1176 O O . GLY A 1 149 ? 17.235 -4.108 -14.436 1.00 93.25 149 GLY A O 1
ATOM 1177 N N . GLY A 1 150 ? 16.219 -5.990 -13.785 1.00 93.81 150 GLY A N 1
ATOM 1178 C CA . GLY A 1 150 ? 14.869 -5.424 -13.702 1.00 93.81 150 GLY A CA 1
ATOM 1179 C C . GLY A 1 150 ? 14.731 -4.365 -12.597 1.00 93.81 150 GLY A C 1
ATOM 1180 O O . GLY A 1 150 ? 15.563 -4.284 -11.684 1.00 93.81 150 GLY A O 1
ATOM 1181 N N . ARG A 1 151 ? 13.689 -3.528 -12.679 1.00 94.62 151 ARG A N 1
ATOM 1182 C CA . ARG A 1 151 ? 13.381 -2.481 -11.686 1.00 94.62 151 ARG A CA 1
ATOM 1183 C C . ARG A 1 151 ? 12.054 -2.764 -10.998 1.00 94.62 151 ARG A C 1
ATOM 1185 O O . ARG A 1 151 ? 11.084 -3.102 -11.667 1.00 94.62 151 ARG A O 1
ATOM 1192 N N . MET A 1 152 ? 12.017 -2.572 -9.685 1.00 94.25 152 MET A N 1
ATOM 1193 C CA . MET A 1 152 ? 10.794 -2.605 -8.886 1.00 94.25 152 MET A CA 1
ATOM 1194 C C . MET A 1 152 ? 10.713 -1.320 -8.071 1.00 94.25 152 MET A C 1
ATOM 1196 O O . MET A 1 152 ? 11.668 -0.967 -7.383 1.00 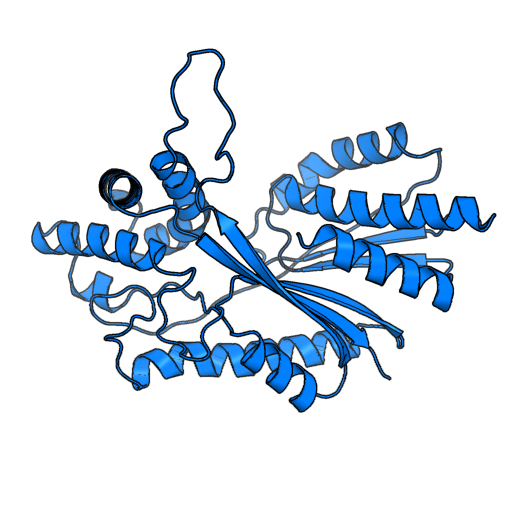94.25 152 MET A O 1
ATOM 1200 N N . VAL A 1 153 ? 9.590 -0.611 -8.165 1.00 94.50 153 VAL A N 1
ATOM 1201 C CA . VAL A 1 153 ? 9.334 0.593 -7.370 1.00 94.50 153 VAL A CA 1
ATOM 1202 C C . VAL A 1 153 ? 8.172 0.301 -6.437 1.00 94.50 153 VAL A C 1
ATOM 1204 O O . VAL A 1 153 ? 7.067 0.036 -6.893 1.00 94.50 153 VAL A O 1
ATOM 1207 N N . LEU A 1 154 ? 8.436 0.340 -5.135 1.00 90.69 154 LEU A N 1
ATOM 1208 C CA . LEU A 1 154 ? 7.449 0.116 -4.086 1.00 90.69 154 LEU A CA 1
ATOM 1209 C C . LEU A 1 154 ? 7.080 1.458 -3.469 1.00 90.69 154 LEU A C 1
ATOM 1211 O O . LEU A 1 154 ? 7.966 2.196 -3.043 1.00 90.69 154 LEU A O 1
ATOM 1215 N N . ALA A 1 155 ? 5.788 1.764 -3.403 1.00 89.31 155 ALA A N 1
ATOM 1216 C CA . ALA A 1 155 ? 5.260 2.898 -2.658 1.00 89.31 155 ALA A CA 1
ATOM 1217 C C . ALA A 1 155 ? 4.346 2.355 -1.560 1.00 89.31 155 ALA A C 1
ATOM 1219 O O . ALA A 1 155 ? 3.228 1.930 -1.830 1.00 89.31 155 ALA A O 1
ATOM 1220 N N . LEU A 1 156 ? 4.855 2.333 -0.332 1.00 86.56 156 LEU A N 1
ATOM 1221 C CA . LEU A 1 156 ? 4.163 1.793 0.832 1.00 86.56 156 LEU A CA 1
ATOM 1222 C C . LEU A 1 156 ? 3.743 2.946 1.733 1.00 86.56 156 LEU A C 1
ATOM 1224 O O . LEU A 1 156 ? 4.533 3.864 1.969 1.00 86.56 156 LEU A O 1
ATOM 1228 N N . GLN A 1 157 ? 2.537 2.889 2.288 1.00 84.44 157 GLN A N 1
ATOM 1229 C CA . GLN A 1 157 ? 2.234 3.741 3.429 1.00 84.44 157 GLN A CA 1
ATOM 1230 C C . GLN A 1 157 ? 3.102 3.273 4.600 1.00 84.44 157 GLN A C 1
ATOM 1232 O O . GLN A 1 157 ? 3.242 2.077 4.841 1.00 84.44 157 GLN A O 1
ATOM 1237 N N . GLY A 1 158 ? 3.732 4.203 5.299 1.00 87.44 158 GLY A N 1
ATOM 1238 C CA . GLY A 1 158 ? 4.733 3.888 6.305 1.00 87.44 158 GLY A CA 1
ATOM 1239 C C . GLY A 1 158 ? 4.769 4.922 7.414 1.00 87.44 158 GLY A C 1
ATOM 1240 O O . GLY A 1 158 ? 3.806 5.650 7.645 1.00 87.44 158 GLY A O 1
ATOM 1241 N N . ARG A 1 159 ? 5.908 4.975 8.097 1.00 90.44 159 ARG A N 1
ATOM 1242 C CA . ARG A 1 159 ? 6.195 5.894 9.206 1.00 90.44 159 ARG A CA 1
ATOM 1243 C C . ARG A 1 159 ? 7.643 6.367 9.142 1.00 90.44 159 ARG A C 1
ATOM 1245 O O . ARG A 1 159 ? 8.486 5.694 8.548 1.00 90.44 159 ARG A O 1
ATOM 1252 N N . LYS A 1 160 ? 7.940 7.525 9.737 1.00 90.50 160 LYS A N 1
ATOM 1253 C CA . LYS A 1 160 ? 9.322 8.021 9.858 1.00 90.50 160 LYS A CA 1
ATOM 1254 C C . LYS A 1 160 ? 9.996 7.434 11.088 1.00 90.50 160 LYS A C 1
ATOM 1256 O O . LYS A 1 160 ? 11.164 7.063 11.027 1.00 90.50 160 LYS A O 1
ATOM 1261 N N . SER A 1 161 ? 9.258 7.369 12.193 1.00 90.44 161 SER A N 1
ATOM 1262 C CA . SER A 1 161 ? 9.727 6.784 13.444 1.00 90.44 161 SER A CA 1
ATOM 1263 C C . SER A 1 161 ? 10.123 5.325 13.252 1.00 90.44 161 SER A C 1
ATOM 1265 O O . SER A 1 161 ? 9.466 4.612 12.501 1.00 90.44 161 SER A O 1
ATOM 1267 N N . GLU A 1 162 ? 11.137 4.858 13.983 1.00 88.31 162 GLU A N 1
ATOM 1268 C CA . GLU A 1 162 ? 11.502 3.436 14.073 1.00 88.31 162 GLU A CA 1
ATOM 1269 C C . GLU A 1 162 ? 10.667 2.680 15.125 1.00 88.31 162 GLU A C 1
ATOM 1271 O O . GLU A 1 162 ? 10.584 1.453 15.069 1.00 88.31 162 GLU A O 1
ATOM 1276 N N . ASN A 1 163 ? 9.902 3.381 15.972 1.00 87.25 163 ASN A N 1
ATOM 1277 C CA . ASN A 1 163 ? 8.941 2.761 16.889 1.00 87.25 163 ASN A CA 1
ATOM 1278 C C . ASN A 1 163 ? 7.652 2.299 16.158 1.00 87.25 163 ASN A C 1
ATOM 1280 O O . ASN A 1 163 ? 6.920 3.158 15.657 1.00 87.25 163 ASN A O 1
ATOM 1284 N N . PRO A 1 164 ? 7.321 0.989 16.137 1.00 80.12 164 PRO A N 1
ATOM 1285 C CA . PRO A 1 164 ? 6.123 0.453 15.474 1.00 80.12 164 PRO A CA 1
ATOM 1286 C C . PRO A 1 164 ? 4.796 0.902 16.087 1.00 80.12 164 PRO A C 1
ATOM 1288 O O . PRO A 1 164 ? 3.768 0.778 15.435 1.00 80.12 164 PRO A O 1
ATOM 1291 N N . CYS A 1 165 ? 4.807 1.439 17.308 1.00 79.94 165 CYS A N 1
ATOM 1292 C CA . CYS A 1 165 ? 3.598 1.952 17.957 1.00 79.94 165 CYS A CA 1
ATOM 1293 C C . CYS A 1 165 ? 3.293 3.408 17.587 1.00 79.94 165 CYS A C 1
ATOM 1295 O O . CYS A 1 165 ? 2.256 3.930 17.993 1.00 79.94 165 CYS A O 1
ATOM 1297 N N . SER A 1 166 ? 4.203 4.068 16.857 1.00 82.94 166 SER A N 1
ATOM 1298 C CA . SER A 1 166 ? 4.015 5.449 16.425 1.00 82.94 166 SER A CA 1
ATOM 1299 C C . SER A 1 166 ? 2.710 5.580 15.648 1.00 82.94 166 SER A C 1
ATOM 1301 O O . SER A 1 166 ? 2.462 4.838 14.701 1.00 82.94 166 SER A O 1
ATOM 1303 N N . THR A 1 167 ? 1.895 6.560 16.024 1.00 70.31 167 THR A N 1
ATOM 1304 C CA . THR A 1 167 ? 0.621 6.852 15.358 1.00 70.31 167 THR A CA 1
ATOM 1305 C C . THR A 1 167 ? 0.803 7.623 14.045 1.00 70.31 167 THR A C 1
ATOM 1307 O O . THR A 1 167 ? -0.182 7.895 13.351 1.00 70.31 167 THR A O 1
ATOM 1310 N N . GLU A 1 168 ? 2.050 7.950 13.673 1.00 76.25 168 GLU A N 1
ATOM 1311 C CA . GLU A 1 168 ? 2.408 8.558 12.388 1.00 76.25 168 GLU A CA 1
ATOM 1312 C C . GLU A 1 168 ? 1.756 7.799 11.227 1.00 76.25 168 GLU A C 1
ATOM 1314 O O . GLU A 1 168 ? 1.962 6.599 11.045 1.00 76.25 168 GLU A O 1
ATOM 1319 N N . GLY A 1 169 ? 0.934 8.503 10.445 1.00 66.94 169 GLY A N 1
ATOM 1320 C CA . GLY A 1 169 ? 0.260 7.924 9.286 1.00 66.94 169 GLY A CA 1
ATOM 1321 C C . GLY A 1 169 ? -0.785 6.844 9.596 1.00 66.94 169 GLY A C 1
ATOM 1322 O O . GLY A 1 169 ? -1.238 6.212 8.649 1.00 66.94 169 GLY A O 1
ATOM 1323 N N . SER A 1 170 ? -1.174 6.633 10.863 1.00 72.62 170 SER A N 1
ATOM 1324 C CA . SER A 1 170 ? -2.171 5.619 11.276 1.00 72.62 170 SER A CA 1
ATOM 1325 C C . SER A 1 170 ? -3.251 6.149 12.225 1.00 72.62 170 SER A C 1
ATOM 1327 O O . SER A 1 170 ? -4.216 5.448 12.512 1.00 72.62 170 SER A O 1
ATOM 1329 N N . TYR A 1 171 ? -3.136 7.396 12.696 1.00 81.94 171 TYR A N 1
ATOM 1330 C CA . TYR A 1 171 ? -4.065 7.974 13.676 1.00 81.94 171 TYR A CA 1
ATOM 1331 C C . TYR A 1 171 ? -5.533 8.010 13.209 1.00 81.94 171 TYR A C 1
ATOM 1333 O O . TYR A 1 171 ? -6.455 7.954 14.017 1.00 81.94 171 TYR A O 1
ATOM 1341 N N . PHE A 1 172 ? -5.781 8.021 11.898 1.00 85.12 172 PHE A N 1
ATOM 1342 C CA . PHE A 1 172 ? -7.137 7.958 11.352 1.00 85.12 172 PHE A CA 1
ATOM 1343 C C . PHE A 1 172 ? -7.865 6.642 11.696 1.00 85.12 172 PHE A C 1
ATOM 1345 O O . PHE A 1 172 ? -9.095 6.653 11.771 1.00 85.12 172 PHE A O 1
ATOM 1352 N N . TRP A 1 173 ? -7.136 5.547 11.962 1.00 85.88 173 TRP A N 1
ATOM 1353 C CA . TRP A 1 173 ? -7.701 4.301 12.496 1.00 85.88 173 TRP A CA 1
ATOM 1354 C C . TRP A 1 173 ? -8.094 4.425 13.966 1.00 85.88 173 TRP A C 1
ATOM 1356 O O . TRP A 1 173 ? -9.109 3.872 14.381 1.00 85.88 173 TRP A O 1
ATOM 1366 N N . GLU A 1 174 ? -7.342 5.193 14.754 1.00 87.44 174 GLU A N 1
ATOM 1367 C CA . GLU A 1 174 ? -7.676 5.458 16.156 1.00 87.44 174 GLU A CA 1
ATOM 1368 C C . GLU A 1 174 ? -8.975 6.266 16.270 1.00 87.44 174 GLU A C 1
ATOM 1370 O O . GLU A 1 174 ? -9.823 5.961 17.109 1.00 87.44 174 GLU A O 1
ATOM 1375 N N . LEU A 1 175 ? -9.185 7.222 15.361 1.00 91.56 175 LEU A N 1
ATOM 1376 C CA . LEU A 1 175 ? -10.431 7.985 15.259 1.00 91.56 175 LEU A CA 1
ATOM 1377 C C . LEU A 1 175 ? -11.629 7.105 14.851 1.00 91.56 175 LEU A C 1
ATOM 1379 O O . LEU A 1 175 ? -12.744 7.328 15.320 1.00 91.56 175 LEU A O 1
ATOM 1383 N N . LEU A 1 176 ? -11.415 6.072 14.028 1.00 93.31 176 LEU A N 1
ATOM 1384 C CA . LEU A 1 176 ? -12.461 5.093 13.705 1.00 93.31 176 LEU A CA 1
ATOM 1385 C C . LEU A 1 176 ? -12.749 4.178 14.906 1.00 93.31 176 LEU A C 1
ATOM 1387 O O . LEU A 1 176 ? -13.908 3.899 15.208 1.00 93.31 176 LEU A O 1
ATOM 1391 N N . ALA A 1 177 ? -11.712 3.778 15.648 1.00 91.25 177 ALA A N 1
ATOM 1392 C CA . ALA A 1 177 ? -11.874 3.040 16.899 1.00 91.25 177 ALA A CA 1
ATOM 1393 C C . ALA A 1 177 ? -12.659 3.849 17.944 1.00 91.25 177 ALA A C 1
ATOM 1395 O O . ALA A 1 177 ? -13.446 3.273 18.690 1.00 91.25 177 ALA A O 1
ATOM 1396 N N . MET A 1 178 ? -12.483 5.177 17.994 1.00 92.88 178 MET A N 1
ATOM 1397 C CA . MET A 1 178 ? -13.287 6.059 18.852 1.00 92.88 178 MET A CA 1
ATOM 1398 C C . MET A 1 178 ? -14.778 5.969 18.517 1.00 92.88 178 MET A C 1
ATOM 1400 O O . MET A 1 178 ? -15.569 5.743 19.428 1.00 92.88 178 MET A O 1
ATOM 1404 N N . ALA A 1 179 ? -15.146 6.058 17.233 1.00 96.12 179 ALA A N 1
ATOM 1405 C CA . ALA A 1 179 ? -16.539 5.921 16.801 1.00 96.12 179 ALA A CA 1
ATOM 1406 C C . ALA A 1 179 ? -17.135 4.566 17.223 1.00 96.12 179 ALA A C 1
ATOM 1408 O O . ALA A 1 179 ? -18.235 4.511 17.770 1.00 96.12 179 ALA A O 1
ATOM 1409 N N . LEU A 1 180 ? -16.387 3.473 17.038 1.00 95.06 180 LEU A N 1
ATOM 1410 C CA . LEU A 1 180 ? -16.828 2.138 17.451 1.00 95.06 180 LEU A CA 1
ATOM 1411 C C . LEU A 1 180 ? -16.973 2.013 18.977 1.00 95.06 180 LEU A C 1
ATOM 1413 O O . LEU A 1 180 ? -17.934 1.411 19.449 1.00 95.06 180 LEU A O 1
ATOM 1417 N N . ARG A 1 181 ? -16.069 2.611 19.766 1.00 94.69 181 ARG A N 1
ATOM 1418 C CA . ARG A 1 181 ? -16.171 2.622 21.237 1.00 94.69 181 ARG A CA 1
ATOM 1419 C C . ARG A 1 181 ? -17.400 3.375 21.737 1.00 94.69 181 ARG A C 1
ATOM 1421 O O . ARG A 1 181 ? -18.031 2.923 22.688 1.00 94.69 181 ARG A O 1
ATOM 1428 N N . GLU A 1 182 ? -17.751 4.494 21.107 1.00 96.00 182 GLU A N 1
ATOM 1429 C CA . GLU A 1 182 ? -18.989 5.216 21.429 1.00 96.00 182 GLU A CA 1
ATOM 1430 C C . GLU A 1 182 ? -20.212 4.324 21.187 1.00 96.00 182 GLU A C 1
ATOM 1432 O O . GLU A 1 182 ? -21.063 4.196 22.067 1.00 96.00 182 GLU A O 1
ATOM 1437 N N . MET A 1 183 ? -20.244 3.612 20.057 1.00 96.62 183 MET A N 1
ATOM 1438 C CA . MET A 1 183 ? -21.321 2.668 19.743 1.00 96.62 183 MET A CA 1
ATOM 1439 C C . MET A 1 183 ? -21.390 1.499 20.737 1.00 96.62 183 MET A C 1
ATOM 1441 O O . MET A 1 183 ? -22.488 1.088 21.110 1.00 96.62 183 MET A O 1
ATOM 1445 N N . VAL A 1 184 ? -20.247 0.997 21.224 1.00 95.25 184 VAL A N 1
ATOM 1446 C CA . VAL A 1 184 ? -20.211 -0.002 22.309 1.00 95.25 184 VAL A CA 1
ATOM 1447 C C . VAL A 1 184 ? -20.794 0.569 23.602 1.00 95.25 184 VAL A C 1
ATOM 1449 O O . VAL A 1 184 ? -21.625 -0.076 24.238 1.00 95.25 184 VAL A O 1
ATOM 1452 N N . SER A 1 185 ? -20.423 1.797 23.978 1.00 95.31 185 SER A N 1
ATOM 1453 C CA . SER A 1 185 ? -20.923 2.433 25.206 1.00 95.31 185 SER A CA 1
ATOM 1454 C C . SER A 1 185 ? -22.437 2.679 25.198 1.00 95.31 185 SER A C 1
ATOM 1456 O O . SER A 1 185 ? -23.068 2.696 26.253 1.00 95.31 185 SER A O 1
ATOM 1458 N N . GLU A 1 186 ? -23.023 2.821 24.008 1.00 96.38 186 GLU A N 1
ATOM 1459 C CA . GLU A 1 186 ? -24.465 2.978 23.798 1.00 96.38 186 GLU A CA 1
ATOM 1460 C C . GLU A 1 186 ? -25.199 1.638 23.627 1.00 96.38 186 GLU A C 1
ATOM 1462 O O . GLU A 1 186 ? -26.424 1.616 23.515 1.00 96.38 186 GLU A O 1
ATOM 1467 N N . GLY A 1 187 ? -24.473 0.515 23.614 1.00 93.81 187 GLY A N 1
ATOM 1468 C CA . GLY A 1 187 ? -25.039 -0.819 23.421 1.00 93.81 187 GLY A CA 1
ATOM 1469 C C . GLY A 1 187 ? -25.455 -1.125 21.978 1.00 93.81 187 GLY A C 1
ATOM 1470 O O . GLY A 1 187 ? -26.206 -2.072 21.758 1.00 93.81 187 GLY A O 1
ATOM 1471 N N . LEU A 1 188 ? -24.985 -0.343 20.998 1.00 94.56 188 LEU A N 1
ATOM 1472 C CA . LEU A 1 188 ? -25.228 -0.572 19.566 1.00 94.56 188 LEU A CA 1
ATOM 1473 C C . LEU A 1 188 ? -24.289 -1.637 18.978 1.00 94.56 188 LEU A C 1
ATOM 1475 O O . LEU A 1 188 ? -24.604 -2.244 17.958 1.00 94.56 188 LEU A O 1
ATOM 1479 N N . VAL A 1 189 ? -23.133 -1.855 19.609 1.00 94.00 189 VAL A N 1
ATOM 1480 C CA . VAL A 1 189 ? -22.130 -2.856 19.222 1.00 94.00 189 VAL A CA 1
ATOM 1481 C C . VAL A 1 189 ? -21.696 -3.633 20.464 1.00 94.00 189 VAL A C 1
ATOM 1483 O O . VAL A 1 189 ? -21.492 -3.058 21.529 1.00 94.00 189 VAL A O 1
ATOM 1486 N N . GLU A 1 190 ? -21.540 -4.948 20.334 1.00 92.75 190 GLU A N 1
ATOM 1487 C CA . GLU A 1 190 ? -20.993 -5.800 21.395 1.00 92.75 190 GLU A CA 1
ATOM 1488 C C . GLU A 1 190 ? -19.496 -5.507 21.601 1.00 92.75 190 GLU A C 1
ATOM 1490 O O . GLU A 1 190 ? -18.724 -5.494 20.641 1.00 92.75 190 GLU A O 1
ATOM 1495 N N . GLU A 1 191 ? -19.062 -5.320 22.851 1.00 89.75 191 GLU A N 1
ATOM 1496 C CA . GLU A 1 191 ? -17.653 -5.051 23.197 1.00 89.75 191 GLU A CA 1
ATOM 1497 C C . GLU A 1 191 ? -16.710 -6.143 22.665 1.00 89.75 191 GLU A C 1
ATOM 1499 O O . GLU A 1 191 ? -15.651 -5.854 22.116 1.00 89.75 191 GLU A O 1
ATOM 1504 N N . GLU A 1 192 ? -17.145 -7.401 22.717 1.00 87.88 192 GLU A N 1
ATOM 1505 C CA . GLU A 1 192 ? -16.404 -8.565 22.219 1.00 87.88 192 GLU A CA 1
ATOM 1506 C C . GLU A 1 192 ? -16.158 -8.507 20.700 1.00 87.88 192 GLU A C 1
ATOM 1508 O O . GLU A 1 192 ? -15.110 -8.948 20.215 1.00 87.88 192 GLU A O 1
ATOM 1513 N N . LYS A 1 193 ? -17.091 -7.924 19.931 1.00 88.19 193 LYS A N 1
ATOM 1514 C CA . LYS A 1 193 ? -16.906 -7.700 18.490 1.00 88.19 193 LYS A CA 1
ATOM 1515 C C . LYS A 1 193 ? -15.876 -6.611 18.232 1.00 88.19 193 LYS A C 1
ATOM 1517 O O . LYS A 1 193 ? -15.065 -6.768 17.326 1.00 88.19 193 LYS A O 1
ATOM 1522 N N . LEU A 1 194 ? -15.861 -5.543 19.028 1.00 87.94 194 LEU A N 1
ATOM 1523 C CA . LEU A 1 194 ? -14.810 -4.531 18.926 1.00 87.94 194 LEU A CA 1
ATOM 1524 C C . LEU A 1 194 ? -13.438 -5.129 19.268 1.00 87.94 194 LEU A C 1
ATOM 1526 O O . LEU A 1 194 ? -12.495 -4.959 18.504 1.00 87.94 194 LEU A O 1
ATOM 1530 N N . ASP A 1 195 ? -13.350 -5.878 20.364 1.00 83.31 195 ASP A N 1
ATOM 1531 C CA . ASP A 1 195 ? -12.110 -6.491 20.854 1.00 83.31 195 ASP A CA 1
ATOM 1532 C C . ASP A 1 195 ? -11.518 -7.557 19.921 1.00 83.31 195 ASP A C 1
ATOM 1534 O O . ASP A 1 195 ? -10.334 -7.890 20.007 1.00 83.31 195 ASP A O 1
ATOM 1538 N N . SER A 1 196 ? -12.340 -8.143 19.054 1.00 80.44 196 SER A N 1
ATOM 1539 C CA . SER A 1 196 ? -11.910 -9.146 18.078 1.00 80.44 196 SER A CA 1
ATOM 1540 C C . SER A 1 196 ? -11.590 -8.565 16.704 1.00 80.44 196 SER A C 1
ATOM 1542 O O . SER A 1 196 ? -11.025 -9.275 15.874 1.00 80.44 196 SER A O 1
ATOM 1544 N N . PHE A 1 197 ? -11.907 -7.292 16.460 1.00 80.81 197 PHE A N 1
ATOM 1545 C CA . PHE A 1 197 ? -11.710 -6.658 15.164 1.00 80.81 197 PHE A CA 1
ATOM 1546 C C . PHE A 1 197 ? -10.334 -5.996 15.049 1.00 80.81 197 PHE A C 1
ATOM 1548 O O . PHE A 1 197 ? -9.946 -5.177 15.878 1.00 80.81 197 PHE A O 1
ATOM 1555 N N . ASN A 1 198 ? -9.621 -6.301 13.967 1.00 74.94 198 ASN A N 1
ATOM 1556 C CA . ASN A 1 198 ? -8.360 -5.663 13.607 1.00 74.94 198 ASN A CA 1
ATOM 1557 C C . ASN A 1 198 ? -8.361 -5.253 12.145 1.00 74.94 198 ASN A C 1
ATOM 1559 O O . ASN A 1 198 ? -8.785 -6.011 11.278 1.00 74.94 198 ASN A O 1
ATOM 1563 N N . ILE A 1 199 ? -7.804 -4.081 11.874 1.00 78.94 199 ILE A N 1
ATOM 1564 C CA . ILE A 1 199 ? -7.449 -3.651 10.535 1.00 78.94 199 ILE A CA 1
ATOM 1565 C C . ILE A 1 199 ? -6.100 -4.298 10.195 1.00 78.94 199 ILE A C 1
ATOM 1567 O O . ILE A 1 199 ? -5.118 -4.005 10.878 1.00 78.94 199 ILE A O 1
ATOM 1571 N N . PRO A 1 200 ? -6.013 -5.148 9.156 1.00 72.25 200 PRO A N 1
ATOM 1572 C CA . PRO A 1 200 ? -4.787 -5.841 8.764 1.00 72.25 200 PRO A CA 1
ATOM 1573 C C . PRO A 1 200 ? -3.850 -4.907 7.981 1.00 72.25 200 PRO A C 1
ATOM 1575 O O . PRO A 1 200 ? -3.467 -5.166 6.844 1.00 72.25 200 PRO A O 1
ATOM 1578 N N . ASP A 1 201 ? -3.508 -3.782 8.594 1.00 73.62 201 ASP A N 1
ATOM 1579 C CA . ASP A 1 201 ? -2.684 -2.728 8.026 1.00 73.62 201 ASP A CA 1
ATOM 1580 C C . ASP A 1 201 ? -1.463 -2.540 8.926 1.00 73.62 201 ASP A C 1
ATOM 1582 O O . ASP A 1 201 ? -1.590 -2.370 10.134 1.00 73.62 201 ASP A O 1
ATOM 1586 N N . TYR A 1 202 ? -0.261 -2.613 8.358 1.00 78.19 202 TYR A N 1
ATOM 1587 C CA . TYR A 1 202 ? 0.976 -2.352 9.089 1.00 78.19 202 TYR A CA 1
ATOM 1588 C C . TYR A 1 202 ? 1.837 -1.360 8.318 1.00 78.19 202 TYR A C 1
ATOM 1590 O O . TYR A 1 202 ? 2.049 -1.495 7.114 1.00 78.19 202 TYR A O 1
ATOM 1598 N N . LYS A 1 203 ? 2.377 -0.374 9.041 1.00 84.25 203 LYS A N 1
ATOM 1599 C CA . LYS A 1 203 ? 3.181 0.713 8.481 1.00 84.25 203 LYS A CA 1
ATOM 1600 C C . LYS A 1 203 ? 4.661 0.501 8.786 1.00 84.25 203 LYS A C 1
ATOM 1602 O O . LYS A 1 203 ? 5.087 0.734 9.924 1.00 84.25 203 LYS A O 1
ATOM 1607 N N . PRO A 1 204 ? 5.478 0.079 7.806 1.00 88.44 204 PRO A N 1
ATOM 1608 C CA . PRO A 1 204 ? 6.905 -0.085 8.027 1.00 88.44 204 PRO A CA 1
ATOM 1609 C C . PRO A 1 204 ? 7.640 1.257 8.095 1.00 88.44 204 PRO A C 1
ATOM 1611 O O . PRO A 1 204 ? 7.229 2.258 7.499 1.00 88.44 204 PRO A O 1
ATOM 1614 N N . SER A 1 205 ? 8.768 1.262 8.804 1.00 94.00 205 SER A N 1
ATOM 1615 C CA . SER A 1 205 ? 9.756 2.341 8.722 1.00 94.00 205 SER A CA 1
ATOM 1616 C C . SER A 1 205 ? 10.670 2.151 7.501 1.00 94.00 205 SER A C 1
ATOM 1618 O O . SER A 1 205 ? 10.824 1.026 7.007 1.00 94.00 205 SER A O 1
ATOM 1620 N N . PRO A 1 206 ? 11.340 3.210 7.008 1.00 94.56 206 PRO A N 1
ATOM 1621 C CA . PRO A 1 206 ? 12.388 3.046 6.003 1.00 94.56 206 PRO A CA 1
ATOM 1622 C C . PRO A 1 206 ? 13.516 2.122 6.496 1.00 94.56 206 PRO A C 1
ATOM 1624 O O . PRO A 1 206 ? 14.045 1.348 5.700 1.00 94.56 206 PRO A O 1
ATOM 1627 N N . GLY A 1 207 ? 13.860 2.143 7.791 1.00 96.00 207 GLY A N 1
ATOM 1628 C CA . GLY A 1 207 ? 14.833 1.218 8.377 1.00 96.00 207 GLY A CA 1
ATOM 1629 C C . GLY A 1 207 ? 14.420 -0.246 8.219 1.00 96.00 207 GLY A C 1
ATOM 1630 O O . GLY A 1 207 ? 15.208 -1.050 7.726 1.00 96.00 207 GLY A O 1
ATOM 1631 N N . GLN A 1 208 ? 13.164 -0.581 8.535 1.00 92.81 208 GLN A N 1
ATOM 1632 C CA . GLN A 1 208 ? 12.631 -1.938 8.374 1.00 92.81 208 GLN A CA 1
ATOM 1633 C C . GLN A 1 208 ? 12.634 -2.401 6.914 1.00 92.81 208 GLN A C 1
ATOM 1635 O O . GLN A 1 208 ? 13.091 -3.508 6.630 1.00 92.81 208 GLN A O 1
ATOM 1640 N N . VAL A 1 209 ? 12.182 -1.553 5.979 1.00 93.25 209 VAL A N 1
ATOM 1641 C CA . VAL A 1 209 ? 12.214 -1.881 4.541 1.00 93.25 209 VAL A CA 1
ATOM 1642 C C . VAL A 1 209 ? 13.648 -2.154 4.088 1.00 93.25 209 VAL A C 1
ATOM 1644 O O . VAL A 1 209 ? 13.897 -3.158 3.424 1.00 93.25 209 VAL A O 1
ATOM 1647 N N . ARG A 1 210 ? 14.602 -1.300 4.483 1.00 97.38 210 ARG A N 1
ATOM 1648 C CA . ARG A 1 210 ? 16.022 -1.483 4.164 1.00 97.38 210 ARG A CA 1
ATOM 1649 C C . ARG A 1 210 ? 16.545 -2.820 4.676 1.00 97.38 210 ARG A C 1
ATOM 1651 O O . ARG A 1 210 ? 17.091 -3.589 3.892 1.00 97.38 210 ARG A O 1
ATOM 1658 N N . SER A 1 211 ? 16.365 -3.089 5.968 1.00 96.75 211 SER A N 1
ATOM 1659 C CA . SER A 1 211 ? 16.891 -4.296 6.601 1.00 96.75 211 SER A CA 1
ATOM 1660 C C . SER A 1 211 ? 16.329 -5.568 5.975 1.00 96.75 211 SER A C 1
ATOM 1662 O O . SER A 1 211 ? 17.086 -6.507 5.767 1.00 96.75 211 SER A O 1
ATOM 1664 N N . LEU A 1 212 ? 15.039 -5.603 5.627 1.00 93.44 212 LEU A N 1
ATOM 1665 C CA . LEU A 1 212 ? 14.427 -6.779 5.001 1.00 93.44 212 LEU A CA 1
ATOM 1666 C C . LEU A 1 212 ? 14.904 -6.999 3.560 1.00 93.44 212 LEU A C 1
ATOM 1668 O O . LEU A 1 212 ? 15.160 -8.139 3.180 1.00 93.44 212 LEU A O 1
ATOM 1672 N N . VAL A 1 213 ? 15.076 -5.929 2.775 1.00 95.50 213 VAL A N 1
ATOM 1673 C CA . VAL A 1 213 ? 15.637 -6.035 1.416 1.00 95.50 213 VAL A CA 1
ATOM 1674 C C . VAL A 1 213 ? 17.081 -6.537 1.457 1.00 95.50 213 VAL A C 1
ATOM 1676 O O . VAL A 1 213 ? 17.446 -7.427 0.692 1.00 95.50 213 VAL A O 1
ATOM 1679 N N . GLU A 1 214 ? 17.897 -5.995 2.362 1.00 97.06 214 GLU A N 1
ATOM 1680 C CA . GLU A 1 214 ? 19.294 -6.410 2.536 1.00 97.06 214 GLU A CA 1
ATOM 1681 C C . GLU A 1 214 ? 19.407 -7.846 3.075 1.00 97.06 214 GLU A C 1
ATOM 1683 O O . GLU A 1 214 ? 20.298 -8.584 2.657 1.00 97.06 214 GLU A O 1
ATOM 1688 N N . LEU A 1 215 ? 18.497 -8.254 3.968 1.00 95.31 215 LEU A N 1
ATOM 1689 C CA . LEU A 1 215 ? 18.446 -9.604 4.530 1.00 95.31 215 LEU A CA 1
ATOM 1690 C C . LEU A 1 215 ? 18.036 -10.658 3.494 1.00 95.31 215 LEU A C 1
ATOM 1692 O O . LEU A 1 215 ? 18.606 -11.747 3.488 1.00 95.31 215 LEU A O 1
ATOM 1696 N N . GLU A 1 216 ? 17.043 -10.364 2.650 1.00 93.94 216 GLU A N 1
ATOM 1697 C CA . GLU A 1 216 ? 16.613 -11.280 1.587 1.00 93.94 216 GLU A CA 1
ATOM 1698 C C . GLU A 1 216 ? 17.675 -11.391 0.484 1.00 93.94 216 GLU A C 1
ATOM 1700 O O . GLU A 1 216 ? 17.995 -12.498 0.052 1.00 93.94 216 GLU A O 1
ATOM 1705 N N . GLY A 1 217 ? 18.287 -10.266 0.097 1.00 96.50 217 GLY A N 1
ATOM 1706 C CA . GLY A 1 217 ? 19.530 -10.244 -0.673 1.00 96.50 217 GLY A CA 1
ATOM 1707 C C . GLY A 1 217 ? 19.401 -10.410 -2.191 1.00 96.50 217 GLY A C 1
ATOM 1708 O O . GLY A 1 217 ? 20.425 -10.399 -2.873 1.00 96.50 217 GLY A O 1
ATOM 1709 N N . SER A 1 218 ? 18.199 -10.517 -2.764 1.00 96.56 218 SER A N 1
ATOM 1710 C CA . SER A 1 218 ? 18.018 -10.608 -4.224 1.00 96.56 218 SER A CA 1
ATOM 1711 C C . SER A 1 218 ? 18.043 -9.252 -4.935 1.00 96.56 218 SER A C 1
ATOM 1713 O O . SER A 1 218 ? 18.279 -9.178 -6.149 1.00 96.56 218 SER A O 1
ATOM 1715 N N . PHE A 1 219 ? 17.792 -8.171 -4.196 1.00 97.25 219 PHE A N 1
ATOM 1716 C CA . PHE A 1 219 ? 17.678 -6.820 -4.735 1.00 97.25 219 PHE A CA 1
ATOM 1717 C C . PHE A 1 219 ? 18.697 -5.867 -4.126 1.00 97.25 219 PHE A C 1
ATOM 1719 O O . PHE A 1 219 ? 18.982 -5.890 -2.932 1.00 97.25 219 PHE A O 1
ATOM 1726 N N . LYS A 1 220 ? 19.188 -4.953 -4.958 1.00 97.25 220 LYS A N 1
ATOM 1727 C CA . LYS A 1 220 ? 19.921 -3.767 -4.532 1.00 97.25 220 LYS A CA 1
ATOM 1728 C C . LYS A 1 220 ? 18.943 -2.609 -4.373 1.00 97.25 220 LYS A C 1
ATOM 1730 O O . LYS A 1 220 ? 18.161 -2.339 -5.282 1.00 97.25 220 LYS A O 1
ATOM 1735 N N . ILE A 1 221 ? 19.045 -1.877 -3.269 1.00 97.75 221 ILE A N 1
ATOM 1736 C CA . ILE A 1 221 ? 18.338 -0.605 -3.097 1.00 97.75 221 ILE A CA 1
ATOM 1737 C C . ILE A 1 221 ? 19.052 0.469 -3.923 1.00 97.75 221 ILE A C 1
ATOM 1739 O O . ILE A 1 221 ? 20.222 0.769 -3.687 1.00 97.75 221 ILE A O 1
ATOM 1743 N N . ASP A 1 222 ? 18.342 1.043 -4.886 1.00 96.25 222 ASP A N 1
ATOM 1744 C CA . ASP A 1 222 ? 18.787 2.195 -5.670 1.00 96.25 222 ASP A CA 1
ATOM 1745 C C . ASP A 1 222 ? 18.418 3.507 -4.968 1.00 96.25 222 ASP A C 1
ATOM 1747 O O . ASP A 1 222 ? 19.272 4.360 -4.729 1.00 96.25 222 ASP A O 1
ATOM 1751 N N . ARG A 1 223 ? 17.155 3.634 -4.543 1.00 96.12 223 ARG A N 1
ATOM 1752 C CA . ARG A 1 223 ? 16.656 4.768 -3.749 1.00 96.12 223 ARG A CA 1
ATOM 1753 C C . ARG A 1 223 ? 15.719 4.282 -2.655 1.00 96.12 223 ARG A C 1
ATOM 1755 O O . ARG A 1 223 ? 14.974 3.330 -2.860 1.00 96.12 223 ARG A O 1
ATOM 1762 N N . LEU A 1 224 ? 15.740 4.954 -1.509 1.00 96.25 224 LEU A N 1
ATOM 1763 C CA . LEU A 1 224 ? 14.804 4.731 -0.412 1.00 96.25 224 LEU A CA 1
ATOM 1764 C C . LEU A 1 224 ? 14.525 6.066 0.272 1.00 96.25 224 LEU A C 1
ATOM 1766 O O . LEU A 1 224 ? 15.424 6.648 0.876 1.00 96.25 224 LEU A O 1
ATOM 1770 N N . GLU A 1 225 ? 13.296 6.550 0.147 1.00 94.25 225 GLU A N 1
ATOM 1771 C CA . GLU A 1 225 ? 12.902 7.893 0.568 1.00 94.25 225 GLU A CA 1
ATOM 1772 C C . GLU A 1 225 ? 11.575 7.861 1.319 1.00 94.25 225 GLU A C 1
ATOM 1774 O O . GLU A 1 225 ? 10.729 6.997 1.086 1.00 94.25 225 GLU A O 1
ATOM 1779 N N . THR A 1 226 ? 11.386 8.829 2.212 1.00 92.88 226 THR A N 1
ATOM 1780 C CA . THR A 1 226 ? 10.101 9.083 2.860 1.00 92.88 226 THR A CA 1
ATOM 1781 C C . THR A 1 226 ? 9.517 10.387 2.350 1.00 92.88 226 THR A C 1
ATOM 1783 O O . THR A 1 226 ? 10.234 11.343 2.059 1.00 92.88 226 THR A O 1
ATOM 1786 N N . SER A 1 227 ? 8.198 10.423 2.215 1.00 90.50 227 SER A N 1
ATOM 1787 C CA . SER A 1 227 ? 7.483 11.597 1.733 1.00 90.50 227 SER A CA 1
ATOM 1788 C C . SER A 1 227 ? 6.175 11.776 2.489 1.00 90.50 227 SER A C 1
ATOM 1790 O O . SER A 1 227 ? 5.598 10.790 2.942 1.00 90.50 227 SER A O 1
ATOM 1792 N N . GLU A 1 228 ? 5.726 13.018 2.652 1.00 88.69 228 GLU A N 1
ATOM 1793 C CA . GLU A 1 228 ? 4.531 13.347 3.431 1.00 88.69 228 GLU A CA 1
ATOM 1794 C C . GLU A 1 228 ? 3.404 13.875 2.549 1.00 88.69 228 GLU A C 1
ATOM 1796 O O . GLU A 1 228 ? 3.621 14.732 1.693 1.00 88.69 228 GLU A O 1
ATOM 1801 N N . ILE A 1 229 ? 2.197 13.353 2.753 1.00 83.25 229 ILE A N 1
ATOM 1802 C CA . ILE A 1 229 ? 0.992 13.769 2.035 1.00 83.25 229 ILE A CA 1
ATOM 1803 C C . ILE A 1 229 ? -0.050 14.196 3.054 1.00 83.25 229 ILE A C 1
ATOM 1805 O O . ILE A 1 229 ? -0.361 13.444 3.970 1.00 83.25 229 ILE A O 1
ATOM 1809 N N . HIS A 1 230 ? -0.623 15.378 2.879 1.00 82.12 230 HIS A N 1
ATOM 1810 C CA . HIS A 1 230 ? -1.720 15.841 3.719 1.00 82.12 230 HIS A CA 1
ATOM 1811 C C . HIS A 1 230 ? -2.932 14.913 3.614 1.00 82.12 230 HIS A C 1
ATOM 1813 O O . HIS A 1 230 ? -3.274 14.439 2.530 1.00 82.12 230 HIS A O 1
ATOM 1819 N N . TRP A 1 231 ? -3.612 14.671 4.737 1.00 76.38 231 TRP A N 1
ATOM 1820 C CA . TRP A 1 231 ? -4.842 13.869 4.747 1.00 76.38 231 TRP A CA 1
ATOM 1821 C C . TRP A 1 231 ? -5.920 14.443 3.824 1.00 76.38 231 TRP A C 1
ATOM 1823 O O . TRP A 1 231 ? -6.725 13.702 3.260 1.00 76.38 231 TRP A O 1
ATOM 1833 N N . ASN A 1 232 ? -5.914 15.763 3.636 1.00 70.94 232 ASN A N 1
ATOM 1834 C CA . ASN A 1 232 ? -6.737 16.423 2.643 1.00 70.94 232 ASN A CA 1
ATOM 1835 C C . ASN A 1 232 ? -6.006 16.476 1.294 1.00 70.94 232 ASN A C 1
ATOM 1837 O O . ASN A 1 232 ? -5.194 17.364 1.045 1.00 70.94 232 ASN A O 1
ATOM 1841 N N . ALA A 1 233 ? -6.352 15.558 0.389 1.00 59.56 233 ALA A N 1
ATOM 1842 C CA . ALA A 1 233 ? -5.802 15.512 -0.969 1.00 59.56 233 ALA A CA 1
ATOM 1843 C C . ALA A 1 233 ? -6.072 16.782 -1.812 1.00 59.56 233 ALA A C 1
ATOM 1845 O O . ALA A 1 233 ? -5.487 16.929 -2.881 1.00 59.56 233 ALA A O 1
ATOM 1846 N N . TYR A 1 234 ? -6.944 17.686 -1.342 1.00 54.44 234 TYR A N 1
ATOM 1847 C CA . TYR A 1 234 ? -7.356 18.917 -2.027 1.00 54.44 234 TYR A CA 1
ATOM 1848 C C . TYR A 1 234 ? -7.024 20.193 -1.243 1.00 54.44 234 TYR A C 1
ATOM 1850 O O . TYR A 1 234 ? -7.662 21.229 -1.446 1.00 54.44 234 TYR A O 1
ATOM 1858 N N . GLU A 1 235 ? -6.080 20.136 -0.302 1.00 50.25 235 GLU A N 1
ATOM 1859 C CA . GLU A 1 235 ? -5.648 21.322 0.441 1.00 50.25 235 GLU A CA 1
ATOM 1860 C C . GLU A 1 235 ? -5.127 22.395 -0.536 1.00 50.25 235 GLU A C 1
ATOM 1862 O O . GLU A 1 235 ? -4.095 22.222 -1.179 1.00 50.25 235 GLU A O 1
ATOM 1867 N N . GLY A 1 236 ? -5.895 23.481 -0.695 1.00 48.78 236 GLY A N 1
ATOM 1868 C CA . GLY A 1 236 ? -5.605 24.581 -1.625 1.00 48.78 236 GLY A CA 1
ATOM 1869 C C . GLY A 1 236 ? -6.541 24.714 -2.837 1.00 48.78 236 GLY A C 1
ATOM 1870 O O . GLY A 1 236 ? -6.470 25.733 -3.521 1.00 48.78 236 GLY A O 1
ATOM 1871 N N . GLU A 1 237 ? -7.450 23.765 -3.097 1.00 44.50 237 GLU A N 1
ATOM 1872 C CA . GLU A 1 237 ? -8.475 23.920 -4.144 1.00 44.50 237 GLU A CA 1
ATOM 1873 C C . GLU A 1 237 ? -9.719 24.643 -3.601 1.00 44.50 237 GLU A C 1
ATOM 1875 O O . GLU A 1 237 ? -10.509 24.089 -2.833 1.00 44.50 237 GLU A O 1
ATOM 1880 N N . ILE A 1 238 ? -9.901 25.901 -4.015 1.00 45.69 238 ILE A N 1
ATOM 1881 C CA . ILE A 1 238 ? -11.118 26.683 -3.765 1.00 45.69 238 ILE A CA 1
ATOM 1882 C C . ILE A 1 238 ? -12.198 26.195 -4.741 1.00 45.69 238 ILE A C 1
ATOM 1884 O O . ILE A 1 238 ? -12.011 26.267 -5.955 1.00 45.69 238 ILE A O 1
ATOM 1888 N N . LEU A 1 239 ? -13.326 25.697 -4.228 1.00 50.25 239 LEU A N 1
ATOM 1889 C CA . LEU A 1 239 ? -14.510 25.425 -5.049 1.00 50.25 239 LEU A CA 1
ATOM 1890 C C . LEU A 1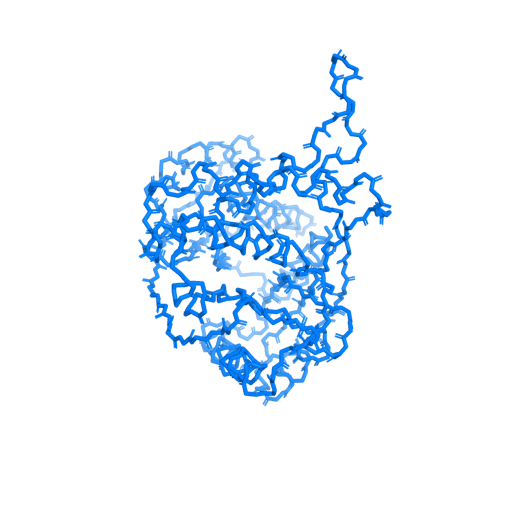 239 ? -15.134 26.745 -5.533 1.00 50.25 239 LEU A C 1
ATOM 1892 O O . LEU A 1 239 ? -15.057 27.760 -4.843 1.00 50.25 239 LEU A O 1
ATOM 1896 N N . GLU A 1 240 ? -15.809 26.719 -6.686 1.00 48.91 240 GLU A N 1
ATOM 1897 C CA . GLU A 1 240 ? -16.486 27.889 -7.281 1.00 48.91 240 GLU A CA 1
ATOM 1898 C C . GLU A 1 240 ? -17.515 28.567 -6.347 1.00 48.91 240 GLU A C 1
ATOM 1900 O O . GLU A 1 240 ? -17.871 29.722 -6.570 1.00 48.91 240 GLU A O 1
ATOM 1905 N N . ASP A 1 241 ? -17.965 27.894 -5.279 1.00 48.66 241 ASP A N 1
ATOM 1906 C CA . ASP A 1 241 ? -18.916 28.419 -4.289 1.00 48.66 241 ASP A CA 1
ATOM 1907 C C . ASP A 1 241 ? -18.267 29.069 -3.047 1.00 48.66 241 ASP A C 1
ATOM 1909 O O . 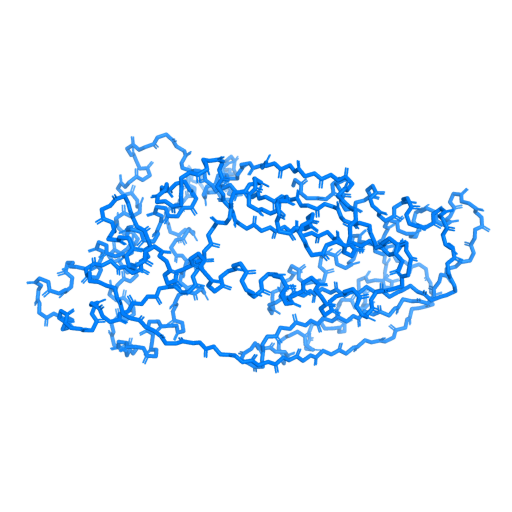ASP A 1 241 ? -18.976 29.509 -2.138 1.00 48.66 241 ASP A O 1
ATOM 1913 N N . GLY A 1 242 ? -16.933 29.138 -2.985 1.00 43.97 242 GLY A N 1
ATOM 1914 C CA . GLY A 1 242 ? -16.200 29.762 -1.881 1.00 43.97 242 GLY A CA 1
ATOM 1915 C C . GLY A 1 242 ? -16.199 28.970 -0.566 1.00 43.97 242 GLY A C 1
ATOM 1916 O O . GLY A 1 242 ? -15.732 29.496 0.447 1.00 43.97 242 GLY A O 1
ATOM 1917 N N . LYS A 1 243 ? -16.686 27.720 -0.542 1.00 45.59 243 LYS A N 1
ATOM 1918 C CA . LYS A 1 243 ? -16.567 26.844 0.632 1.00 45.59 243 LYS A CA 1
ATOM 1919 C C . LYS A 1 243 ? -15.247 26.078 0.599 1.00 45.59 243 LYS A C 1
ATOM 1921 O O . LYS A 1 243 ? -14.885 25.466 -0.406 1.00 45.59 243 LYS A O 1
ATOM 1926 N N . PHE A 1 244 ? -14.541 26.063 1.730 1.00 49.22 244 PHE A N 1
ATOM 1927 C CA . PHE A 1 244 ? -13.448 25.115 1.944 1.00 49.22 244 PHE A CA 1
ATOM 1928 C C . PHE A 1 244 ? -14.005 23.691 1.810 1.00 49.22 244 PHE A C 1
ATOM 1930 O O . PHE A 1 244 ? -15.027 23.369 2.422 1.00 49.22 244 PHE A O 1
ATOM 1937 N N . ARG A 1 245 ? -13.360 22.838 1.001 1.00 54.81 245 ARG A N 1
ATOM 1938 C CA . ARG A 1 245 ? -13.717 21.413 0.936 1.00 54.81 245 ARG A CA 1
ATOM 1939 C C . ARG A 1 245 ? -13.642 20.816 2.343 1.00 54.81 245 ARG A C 1
ATOM 1941 O O . ARG A 1 245 ? -12.631 20.962 3.023 1.00 54.81 245 ARG A O 1
ATOM 1948 N N . ASP A 1 246 ? -14.715 20.137 2.743 1.00 64.94 246 ASP A N 1
ATOM 1949 C CA . ASP A 1 246 ? -14.851 19.385 3.995 1.00 64.94 246 ASP A CA 1
ATOM 1950 C C . ASP A 1 246 ? -13.824 18.232 4.015 1.00 64.94 246 ASP A C 1
ATOM 1952 O O . ASP A 1 246 ? -14.087 17.127 3.530 1.00 64.94 246 ASP A O 1
ATOM 1956 N N . GLY A 1 247 ? -12.600 18.530 4.470 1.00 67.31 247 GLY A N 1
ATOM 1957 C CA . GLY A 1 247 ? -11.456 17.615 4.441 1.00 67.31 247 GLY A CA 1
ATOM 1958 C C . GLY A 1 247 ? -11.722 16.312 5.193 1.00 67.31 247 GLY A C 1
ATOM 1959 O O . GLY A 1 247 ? -11.352 15.240 4.706 1.00 67.31 247 GLY A O 1
ATOM 1960 N N . GLY A 1 248 ? -12.449 16.381 6.313 1.00 73.44 248 GLY A N 1
ATOM 1961 C CA . GLY A 1 248 ? -12.826 15.197 7.079 1.00 73.44 248 GLY A CA 1
ATOM 1962 C C . GLY A 1 248 ? -13.859 14.342 6.352 1.00 73.44 248 GLY A C 1
ATOM 1963 O O . GLY A 1 248 ? -13.738 13.123 6.357 1.00 73.44 248 GLY A O 1
ATOM 1964 N N . ASN A 1 249 ? -14.799 14.930 5.606 1.00 77.94 249 ASN A N 1
ATOM 1965 C CA . ASN A 1 249 ? -15.730 14.160 4.768 1.00 77.94 249 ASN A CA 1
ATOM 1966 C C . ASN A 1 249 ? -15.045 13.417 3.614 1.00 77.94 249 ASN A C 1
ATOM 1968 O O . ASN A 1 249 ? -15.433 12.295 3.290 1.00 77.94 249 ASN A O 1
ATOM 1972 N N . ASN A 1 250 ? -14.037 14.021 2.981 1.00 78.94 250 ASN A N 1
ATOM 1973 C CA . ASN A 1 250 ? -13.285 13.350 1.918 1.00 78.94 250 ASN A CA 1
ATOM 1974 C C . ASN A 1 250 ? -12.445 12.196 2.473 1.00 78.94 250 ASN A C 1
ATOM 1976 O O . ASN A 1 250 ? -12.446 11.107 1.897 1.00 78.94 250 ASN A O 1
ATOM 1980 N N . LEU A 1 251 ? -11.784 12.410 3.615 1.00 83.75 251 LEU A N 1
ATOM 1981 C CA . LEU A 1 251 ? -11.040 11.350 4.285 1.00 83.75 251 LEU A CA 1
ATOM 1982 C C . LEU A 1 251 ? -11.965 10.230 4.769 1.00 83.75 251 LEU A C 1
ATOM 1984 O O . LEU A 1 251 ? -11.658 9.064 4.545 1.00 83.75 251 LEU A O 1
ATOM 1988 N N . ALA A 1 252 ? -13.123 10.565 5.344 1.00 87.50 252 ALA A N 1
ATOM 1989 C CA . ALA A 1 252 ? -14.117 9.588 5.776 1.00 87.50 252 ALA A CA 1
ATOM 1990 C C . ALA A 1 252 ? -14.559 8.682 4.621 1.00 87.50 252 ALA A C 1
ATOM 1992 O O . ALA A 1 252 ? -14.613 7.469 4.787 1.00 87.50 252 ALA A O 1
ATOM 1993 N N . LYS A 1 253 ? -14.805 9.246 3.430 1.00 87.00 253 LYS A N 1
ATOM 1994 C CA . LYS A 1 253 ? -15.129 8.467 2.223 1.00 87.00 253 LYS A CA 1
ATOM 1995 C C . LYS A 1 253 ? -13.975 7.572 1.765 1.00 87.00 253 LYS A C 1
ATOM 1997 O O . LYS A 1 253 ? -14.220 6.440 1.363 1.00 87.00 253 LYS A O 1
ATOM 2002 N N . CYS A 1 254 ? -12.739 8.069 1.826 1.00 84.62 254 CYS A N 1
ATOM 2003 C CA . CYS A 1 254 ? -11.546 7.291 1.481 1.00 84.62 254 CYS A CA 1
ATOM 2004 C C . CYS A 1 254 ? -11.381 6.087 2.419 1.00 84.62 254 CYS A C 1
ATOM 2006 O O . CYS A 1 254 ? -11.272 4.951 1.969 1.00 84.62 254 CYS A O 1
ATOM 2008 N N . VAL A 1 255 ? -11.456 6.327 3.729 1.00 87.75 255 VAL A N 1
ATOM 2009 C CA . VAL A 1 255 ? -11.372 5.277 4.751 1.00 87.75 255 VAL A CA 1
ATOM 2010 C C . VAL A 1 255 ? -12.555 4.320 4.647 1.00 87.75 255 VAL A C 1
ATOM 2012 O O . VAL A 1 255 ? -12.361 3.118 4.785 1.00 87.75 255 VAL A O 1
ATOM 2015 N N . ARG A 1 256 ? -13.759 4.815 4.330 1.00 91.69 256 ARG A N 1
ATOM 2016 C CA . ARG A 1 256 ? -14.937 3.979 4.071 1.00 91.69 256 ARG A CA 1
ATOM 2017 C C . ARG A 1 256 ? -14.696 2.991 2.939 1.00 91.69 256 ARG A C 1
ATOM 2019 O O . ARG A 1 256 ? -14.899 1.803 3.143 1.00 91.69 256 ARG A O 1
ATOM 2026 N N . ALA A 1 257 ? -14.160 3.444 1.809 1.00 83.75 257 ALA A N 1
ATOM 2027 C CA . ALA A 1 257 ? -13.836 2.556 0.692 1.00 83.75 257 ALA A CA 1
ATOM 2028 C C . ALA A 1 257 ? -12.838 1.437 1.064 1.00 83.75 257 ALA A C 1
ATOM 2030 O O . ALA A 1 257 ? -12.888 0.364 0.470 1.00 83.75 257 ALA A O 1
ATOM 2031 N N . ILE A 1 258 ? -11.955 1.677 2.041 1.00 80.56 258 ILE A N 1
ATOM 2032 C CA . ILE A 1 258 ? -10.966 0.699 2.522 1.00 80.56 258 ILE A CA 1
ATOM 2033 C C . ILE A 1 258 ? -11.577 -0.242 3.572 1.00 80.56 258 ILE A C 1
ATOM 2035 O O . ILE A 1 258 ? -11.399 -1.454 3.502 1.00 80.56 258 ILE A O 1
ATOM 2039 N N . ALA A 1 259 ? -12.276 0.310 4.564 1.00 83.62 259 ALA A N 1
ATOM 2040 C CA . ALA A 1 259 ? -12.672 -0.412 5.770 1.00 83.62 259 ALA A CA 1
ATOM 2041 C C . ALA A 1 259 ? -14.087 -0.997 5.718 1.00 83.62 259 ALA A C 1
ATOM 2043 O O . ALA A 1 259 ? -14.359 -1.948 6.443 1.00 83.62 259 ALA A O 1
ATOM 2044 N N . GLU A 1 260 ? -14.993 -0.462 4.893 1.00 91.00 260 GLU A N 1
ATOM 2045 C CA . GLU A 1 260 ? -16.391 -0.911 4.835 1.00 91.00 260 GLU A CA 1
ATOM 2046 C C . GLU A 1 260 ? -16.527 -2.417 4.574 1.00 91.00 260 GLU A C 1
ATOM 2048 O O . GLU A 1 260 ? -17.253 -3.051 5.335 1.00 91.00 260 GLU A O 1
ATOM 2053 N N . PRO A 1 261 ? -15.796 -3.050 3.632 1.00 80.69 261 PRO A N 1
ATOM 2054 C CA . PRO A 1 261 ? -15.893 -4.499 3.441 1.00 80.69 261 PRO A CA 1
ATOM 2055 C C . PRO A 1 261 ? -15.506 -5.304 4.693 1.00 80.69 261 PRO A C 1
ATOM 2057 O O . PRO A 1 261 ? -16.142 -6.312 5.004 1.00 80.69 261 PRO A O 1
ATOM 2060 N N . LEU A 1 262 ? -14.493 -4.841 5.436 1.00 79.88 262 LEU A N 1
ATOM 2061 C CA . LEU A 1 262 ? -14.040 -5.470 6.681 1.00 79.88 262 LEU A CA 1
ATOM 2062 C C . LEU A 1 262 ? -15.074 -5.285 7.799 1.00 79.88 262 LEU A C 1
ATOM 2064 O O . LEU A 1 262 ? -15.400 -6.232 8.514 1.00 79.88 262 LEU A O 1
ATOM 2068 N N . LEU A 1 263 ? -15.623 -4.073 7.917 1.00 87.06 263 LEU A N 1
ATOM 2069 C CA . LEU A 1 263 ? -16.639 -3.735 8.910 1.00 87.06 263 LEU A CA 1
ATOM 2070 C C . LEU A 1 263 ? -17.949 -4.486 8.653 1.00 87.06 263 LEU A C 1
ATOM 2072 O O . LEU A 1 263 ? -18.506 -5.055 9.587 1.00 87.06 263 LEU A O 1
ATOM 2076 N N . VAL A 1 264 ? -18.410 -4.554 7.401 1.00 88.69 264 VAL A N 1
ATOM 2077 C CA . VAL A 1 264 ? -19.613 -5.305 7.007 1.00 88.69 264 VAL A CA 1
ATOM 2078 C C . VAL A 1 264 ? -19.455 -6.778 7.355 1.00 88.69 264 VAL A C 1
ATOM 2080 O O . VAL A 1 264 ? -20.353 -7.372 7.948 1.00 88.69 264 VAL A O 1
ATOM 2083 N N . ARG A 1 265 ? -18.297 -7.367 7.034 1.00 79.19 265 ARG A N 1
ATOM 2084 C CA . ARG A 1 265 ? -18.019 -8.778 7.317 1.00 79.19 265 ARG A CA 1
ATOM 2085 C C . ARG A 1 265 ? -18.033 -9.095 8.814 1.00 79.19 265 ARG A C 1
ATOM 2087 O O . ARG A 1 265 ? -18.454 -10.189 9.182 1.00 79.19 265 ARG A O 1
ATOM 2094 N N . HIS A 1 266 ? -17.557 -8.178 9.657 1.00 85.12 266 HIS A N 1
ATOM 2095 C CA . HIS A 1 266 ? -17.383 -8.424 11.093 1.00 85.12 266 HIS A CA 1
ATOM 2096 C C . HIS A 1 266 ? -18.576 -7.984 11.950 1.00 85.12 266 HIS A C 1
ATOM 2098 O O . HIS A 1 266 ? -18.994 -8.698 12.861 1.00 85.12 266 HIS A O 1
ATOM 2104 N N . PHE A 1 267 ? -19.146 -6.815 11.659 1.00 90.62 267 PHE A N 1
ATOM 2105 C CA . PHE A 1 267 ? -20.202 -6.191 12.460 1.00 90.62 267 PHE A CA 1
ATOM 2106 C C . PHE A 1 267 ? -21.587 -6.227 11.799 1.00 90.62 267 PHE A C 1
ATOM 2108 O O . PHE A 1 267 ? -22.583 -6.110 12.510 1.00 90.62 267 PHE A O 1
ATOM 2115 N N . GLY A 1 268 ? -21.659 -6.424 10.479 1.00 91.19 268 GLY A N 1
ATOM 2116 C CA . GLY A 1 268 ? -22.892 -6.359 9.688 1.00 91.19 268 GLY A CA 1
ATOM 2117 C C . GLY A 1 268 ? -23.128 -4.993 9.031 1.00 91.19 268 GLY A C 1
ATOM 2118 O O . GLY A 1 268 ? -22.555 -3.979 9.427 1.00 91.19 268 GLY A O 1
ATOM 2119 N N . GLU A 1 269 ? -23.989 -4.962 8.009 1.00 94.81 269 GLU A N 1
ATOM 2120 C CA . GLU A 1 269 ? -24.303 -3.746 7.231 1.00 94.81 269 GLU A CA 1
ATOM 2121 C C . GLU A 1 269 ? -25.059 -2.682 8.046 1.00 94.81 269 GLU A C 1
ATOM 2123 O O . GLU A 1 269 ? -24.970 -1.489 7.765 1.00 94.81 269 GLU A O 1
ATOM 2128 N N . GLU A 1 270 ? -25.774 -3.106 9.087 1.00 95.00 270 GLU A N 1
ATOM 2129 C CA . GLU A 1 270 ? -26.678 -2.274 9.891 1.00 95.00 270 GLU A CA 1
ATOM 2130 C C . GLU A 1 270 ? -25.960 -1.118 10.601 1.00 95.00 270 GLU A C 1
ATOM 2132 O O . GLU A 1 270 ? -26.548 -0.057 10.809 1.00 95.00 270 GLU A O 1
ATOM 2137 N N . ILE A 1 271 ? -24.680 -1.301 10.946 1.00 94.56 271 ILE A N 1
ATOM 2138 C CA . ILE A 1 271 ? -23.904 -0.302 11.689 1.00 94.56 271 ILE A CA 1
ATOM 2139 C C . ILE A 1 271 ? -23.171 0.698 10.787 1.00 94.56 271 ILE A C 1
ATOM 2141 O O . ILE A 1 271 ? -22.640 1.689 11.287 1.00 94.56 271 ILE A O 1
ATOM 2145 N N . ILE A 1 272 ? -23.099 0.443 9.476 1.00 95.94 272 ILE A N 1
ATOM 2146 C CA . ILE A 1 272 ? -22.157 1.119 8.572 1.00 95.94 272 ILE A CA 1
ATOM 2147 C C . ILE A 1 272 ? -22.477 2.605 8.420 1.00 95.94 272 ILE A C 1
ATOM 2149 O O . ILE A 1 272 ? -21.584 3.447 8.522 1.00 95.94 272 ILE A O 1
ATOM 2153 N N . GLU A 1 273 ? -23.745 2.958 8.218 1.00 96.69 273 GLU A N 1
ATOM 2154 C CA . GLU A 1 273 ? -24.114 4.371 8.088 1.00 96.69 273 GLU A CA 1
ATOM 2155 C C . GLU A 1 273 ? -23.858 5.146 9.385 1.00 96.69 273 GLU A C 1
ATOM 2157 O O . GLU A 1 273 ? -23.334 6.262 9.355 1.00 96.69 273 GLU A O 1
ATOM 2162 N N . GLU A 1 274 ? -24.150 4.532 10.530 1.00 96.31 274 GLU A N 1
ATOM 2163 C CA . GLU A 1 274 ? -23.984 5.163 11.838 1.00 96.31 274 GLU A CA 1
ATOM 2164 C C . GLU A 1 274 ? -22.503 5.340 12.204 1.00 96.31 274 GLU A C 1
ATOM 2166 O O . GLU A 1 274 ? -22.089 6.440 12.583 1.00 96.31 274 GLU A O 1
ATOM 2171 N N . VAL A 1 275 ? -21.668 4.306 12.020 1.00 96.50 275 VAL A N 1
ATOM 2172 C CA . VAL A 1 275 ? -20.233 4.390 12.341 1.00 96.50 275 VAL A CA 1
ATOM 2173 C C . VAL A 1 275 ? -19.534 5.441 11.482 1.00 96.50 275 VAL A C 1
ATOM 2175 O O . VAL A 1 275 ? -18.741 6.224 12.006 1.00 96.50 275 VAL A O 1
ATOM 2178 N N . PHE A 1 276 ? -19.859 5.538 10.187 1.00 95.88 276 PHE A N 1
ATOM 2179 C CA . PHE A 1 276 ? -19.251 6.542 9.310 1.00 95.88 276 PHE A CA 1
ATOM 2180 C C . PHE A 1 276 ? -19.807 7.953 9.529 1.00 95.88 276 PHE A C 1
ATOM 2182 O O . PHE A 1 276 ? -19.068 8.923 9.340 1.00 95.88 276 PHE A O 1
ATOM 2189 N N . SER A 1 277 ? -21.058 8.087 9.981 1.00 94.50 277 SER A N 1
ATOM 2190 C CA . SER A 1 277 ? -21.622 9.367 10.424 1.00 94.50 277 SER A CA 1
ATOM 2191 C C . SER A 1 277 ? -20.858 9.919 11.635 1.00 94.50 277 SER A C 1
ATOM 2193 O O . SER A 1 277 ? -20.370 11.054 11.603 1.00 94.50 277 SER A O 1
ATOM 2195 N N . ARG A 1 278 ? -20.649 9.085 12.663 1.00 95.19 278 ARG A N 1
ATOM 2196 C CA . ARG A 1 278 ? -19.865 9.438 13.861 1.00 95.19 278 ARG A CA 1
ATOM 2197 C C . ARG A 1 278 ? -18.408 9.708 13.530 1.00 95.19 278 ARG A C 1
ATOM 2199 O O . ARG A 1 278 ? -17.868 10.747 13.903 1.00 95.19 278 ARG A O 1
ATOM 2206 N N . TYR A 1 279 ? -17.792 8.811 12.762 1.00 94.38 279 TYR A N 1
ATOM 2207 C CA . TYR A 1 279 ? -16.403 8.936 12.338 1.00 94.38 279 TYR A CA 1
ATOM 2208 C C . TYR A 1 279 ? -16.142 10.252 11.603 1.00 94.38 279 TYR A C 1
ATOM 2210 O O . TYR A 1 279 ? -15.154 10.931 11.877 1.00 94.38 279 TYR A O 1
ATOM 2218 N N . LYS A 1 280 ? -17.058 10.662 10.717 1.00 91.69 280 LYS A N 1
ATOM 2219 C CA . LYS A 1 280 ? -16.988 11.962 10.048 1.00 91.69 280 LYS A CA 1
ATOM 2220 C C . LYS A 1 280 ? -17.014 13.126 11.046 1.00 91.69 280 LYS A C 1
ATOM 2222 O O . LYS A 1 280 ? -16.234 14.063 10.888 1.00 91.69 280 LYS A O 1
ATOM 2227 N N . GLY A 1 281 ? -17.890 13.082 12.052 1.00 90.31 281 GLY A N 1
ATOM 2228 C CA . GLY A 1 281 ? -17.944 14.095 13.113 1.00 90.31 281 GLY A CA 1
ATOM 2229 C C . GLY A 1 281 ? -16.619 14.203 13.871 1.00 90.31 281 GLY A C 1
ATOM 2230 O O . GLY A 1 281 ? -16.043 15.286 13.962 1.00 90.31 281 GLY A O 1
ATOM 2231 N N . ILE A 1 282 ? -16.082 13.060 14.306 1.00 91.75 282 ILE A N 1
ATOM 2232 C CA . ILE A 1 282 ? -14.798 12.962 15.014 1.00 91.75 282 ILE A CA 1
ATOM 2233 C C . ILE A 1 282 ? -13.643 13.497 14.152 1.00 91.75 282 ILE A C 1
ATOM 2235 O O . ILE A 1 282 ? -12.799 14.251 14.641 1.00 91.75 282 ILE A O 1
ATOM 2239 N N . LEU A 1 283 ? -13.610 13.147 12.862 1.00 88.12 283 LEU A N 1
ATOM 2240 C CA . LEU A 1 283 ? -12.604 13.638 11.918 1.00 88.12 283 LEU A CA 1
ATOM 2241 C C . LEU A 1 283 ? -12.647 15.158 11.762 1.00 88.12 283 LEU A C 1
ATOM 2243 O O . LEU A 1 283 ? -11.597 15.801 11.782 1.00 88.12 283 LEU A O 1
ATOM 2247 N N . ASN A 1 284 ? -13.842 15.730 11.617 1.00 86.06 284 ASN A N 1
ATOM 2248 C CA . ASN A 1 284 ? -14.015 17.172 11.468 1.00 86.06 284 ASN A CA 1
ATOM 2249 C C . ASN A 1 284 ? -13.558 17.922 12.723 1.00 86.06 284 ASN A C 1
ATOM 2251 O O . ASN A 1 284 ? -12.828 18.912 12.622 1.00 86.06 284 ASN A O 1
ATOM 2255 N N . ASP A 1 285 ? -13.909 17.410 13.900 1.00 86.62 285 ASP A N 1
ATOM 2256 C CA . ASP A 1 285 ? -13.472 17.974 15.173 1.00 86.62 285 ASP A CA 1
ATOM 2257 C C . ASP A 1 285 ? -11.951 17.898 15.338 1.00 86.62 285 ASP A C 1
ATOM 2259 O O . ASP A 1 285 ? -11.333 18.876 15.764 1.00 86.62 285 ASP A O 1
ATOM 2263 N N . TYR A 1 286 ? -11.336 16.770 14.977 1.00 85.25 286 TYR A N 1
ATOM 2264 C CA . TYR A 1 286 ? -9.887 16.584 15.037 1.00 85.25 286 TYR A CA 1
ATOM 2265 C C . TYR A 1 286 ? -9.144 17.531 14.084 1.00 85.25 286 TYR A C 1
ATOM 2267 O O . TYR A 1 286 ? -8.260 18.275 14.511 1.00 85.25 286 TYR A O 1
ATOM 2275 N N . MET A 1 287 ? -9.550 17.573 12.811 1.00 79.94 287 MET A N 1
ATOM 2276 C CA . MET A 1 287 ? -8.936 18.437 11.795 1.00 79.94 287 MET A CA 1
ATOM 2277 C C . MET A 1 287 ? -9.112 19.933 12.084 1.00 79.94 287 MET A C 1
ATOM 2279 O O . MET A 1 287 ? -8.329 20.739 11.592 1.00 79.94 287 MET A O 1
ATOM 2283 N N . SER A 1 288 ? -10.117 20.324 12.876 1.00 79.38 288 SER A N 1
ATOM 2284 C CA . SER A 1 288 ? -10.287 21.720 13.301 1.00 79.38 288 SER A CA 1
ATOM 2285 C C . SER A 1 288 ? -9.282 22.166 14.373 1.00 79.38 288 SER A C 1
ATOM 2287 O O . SER A 1 288 ? -9.058 23.365 14.541 1.00 79.38 288 SER A O 1
ATOM 2289 N N . LYS A 1 289 ? -8.694 21.212 15.109 1.00 80.19 289 LYS A N 1
ATOM 2290 C CA . LYS A 1 289 ? -7.817 21.462 16.264 1.00 80.19 289 LYS A CA 1
ATOM 2291 C C . LYS A 1 289 ? -6.343 21.228 15.947 1.00 80.19 289 LYS A C 1
ATOM 2293 O O . LYS A 1 289 ? -5.500 21.946 16.477 1.00 80.19 289 LYS A O 1
ATOM 2298 N N . GLU A 1 290 ? -6.038 20.243 15.109 1.00 69.56 290 GLU A N 1
ATOM 2299 C CA . GLU A 1 290 ? -4.665 19.866 14.770 1.00 69.56 290 GLU A CA 1
ATOM 2300 C C . GLU A 1 290 ? -4.152 20.556 13.506 1.00 69.56 290 GLU A C 1
ATOM 2302 O O . GLU A 1 290 ? -4.877 20.740 12.526 1.00 69.56 290 GLU A O 1
ATOM 2307 N N . GLN A 1 291 ? -2.861 20.901 13.503 1.00 61.09 291 GLN A N 1
ATOM 2308 C CA . GLN A 1 291 ? -2.197 21.428 12.312 1.00 61.09 291 GLN A CA 1
ATOM 2309 C C . GLN A 1 291 ? -1.890 20.284 11.342 1.00 61.09 291 GLN A C 1
ATOM 2311 O O . GLN A 1 291 ? -0.914 19.561 11.511 1.00 61.09 291 GLN A O 1
ATOM 2316 N N . SER A 1 292 ? -2.734 20.159 10.315 1.00 66.94 292 SER A N 1
ATOM 2317 C CA . SER A 1 292 ? -2.480 19.431 9.065 1.00 66.94 292 SER A CA 1
ATOM 2318 C C . SER A 1 292 ? -1.923 18.008 9.247 1.00 66.94 292 SER A C 1
ATOM 2320 O O . SER A 1 292 ? -0.730 17.781 9.042 1.00 66.94 292 SER A O 1
ATOM 2322 N N . PRO A 1 293 ? -2.767 17.018 9.591 1.00 75.62 293 PRO A N 1
ATOM 2323 C CA . PRO A 1 293 ? -2.307 15.645 9.746 1.00 75.62 293 PRO A CA 1
ATOM 2324 C C . PRO A 1 293 ? -1.786 15.076 8.414 1.00 75.62 293 PRO A C 1
ATOM 2326 O O . PRO A 1 293 ? -2.368 15.287 7.343 1.00 75.62 293 PRO A O 1
ATOM 2329 N N . LEU A 1 294 ? -0.664 14.354 8.494 1.00 83.38 294 LEU A N 1
ATOM 2330 C CA . LEU A 1 294 ? 0.088 13.850 7.345 1.00 83.38 294 LEU A CA 1
ATOM 2331 C C . LEU A 1 294 ? 0.076 12.317 7.304 1.00 83.38 294 LEU A C 1
ATOM 2333 O O . LEU A 1 294 ? 0.176 11.625 8.319 1.00 83.38 294 LEU A O 1
ATOM 2337 N N . PHE A 1 295 ? -0.009 11.777 6.099 1.00 84.69 295 PHE A N 1
ATOM 2338 C CA . PHE A 1 295 ? 0.411 10.427 5.767 1.00 84.69 295 PHE A CA 1
ATOM 2339 C C . PHE A 1 295 ? 1.898 10.423 5.456 1.00 84.69 295 PHE A C 1
ATOM 2341 O O . PHE A 1 295 ? 2.395 11.343 4.810 1.00 84.69 295 PHE A O 1
ATOM 2348 N N . VAL A 1 296 ? 2.588 9.358 5.848 1.00 88.88 296 VAL A N 1
ATOM 2349 C CA . VAL A 1 296 ? 3.969 9.112 5.439 1.00 88.88 296 VAL A CA 1
ATOM 2350 C C . VAL A 1 296 ? 3.969 7.973 4.432 1.00 88.88 296 VAL A C 1
ATOM 2352 O O . VAL A 1 296 ? 3.378 6.924 4.673 1.00 88.88 296 VAL A O 1
ATOM 2355 N N . ASN A 1 297 ? 4.664 8.166 3.318 1.00 89.50 297 ASN A N 1
ATOM 2356 C CA . ASN A 1 297 ? 4.907 7.134 2.322 1.00 89.50 297 ASN A CA 1
ATOM 2357 C C . ASN A 1 297 ? 6.394 6.807 2.273 1.00 89.50 297 ASN A C 1
ATOM 2359 O O . ASN A 1 297 ? 7.215 7.708 2.090 1.00 89.50 297 ASN A O 1
ATOM 2363 N N . VAL A 1 298 ? 6.727 5.525 2.377 1.00 92.25 298 VAL A N 1
ATOM 2364 C CA . VAL A 1 298 ? 8.062 4.976 2.138 1.00 92.25 298 VAL A CA 1
ATOM 2365 C C . VAL A 1 298 ? 8.120 4.523 0.682 1.00 92.25 298 VAL A C 1
ATOM 2367 O O . VAL A 1 298 ? 7.370 3.644 0.264 1.00 92.25 298 VAL A O 1
ATOM 2370 N N . THR A 1 299 ? 8.997 5.140 -0.108 1.00 94.38 299 THR A N 1
ATOM 2371 C CA . THR A 1 299 ? 9.217 4.777 -1.512 1.00 94.38 299 THR A CA 1
ATOM 2372 C C . THR A 1 299 ? 10.581 4.128 -1.683 1.00 94.38 299 THR A C 1
ATOM 2374 O O . THR A 1 299 ? 11.594 4.739 -1.345 1.00 94.38 299 THR A O 1
ATOM 2377 N N . ALA A 1 300 ? 10.616 2.919 -2.241 1.00 94.62 300 ALA A N 1
ATOM 2378 C CA . ALA A 1 300 ? 11.839 2.180 -2.536 1.00 94.62 300 ALA A CA 1
ATOM 2379 C C . ALA A 1 300 ? 11.956 1.903 -4.041 1.00 94.62 300 ALA A C 1
ATOM 2381 O O . ALA A 1 300 ? 11.039 1.350 -4.639 1.00 94.62 300 ALA A O 1
ATOM 2382 N N . SER A 1 301 ? 13.090 2.258 -4.645 1.00 96.88 301 SER A N 1
ATOM 2383 C CA . SER A 1 301 ? 13.502 1.818 -5.983 1.00 96.88 301 SER A CA 1
ATOM 2384 C C . SER A 1 301 ? 14.522 0.701 -5.822 1.00 96.88 301 SER A C 1
ATOM 2386 O O . SER A 1 301 ? 15.543 0.889 -5.157 1.00 96.88 301 SER A O 1
ATOM 2388 N N . LEU A 1 302 ? 14.238 -0.458 -6.406 1.00 97.06 302 LEU A N 1
ATOM 2389 C CA . LEU A 1 302 ? 15.009 -1.685 -6.259 1.00 97.06 302 LEU A CA 1
ATOM 2390 C C . LEU A 1 302 ? 15.477 -2.204 -7.622 1.00 97.06 302 LEU A C 1
ATOM 2392 O O . LEU A 1 302 ? 14.763 -2.110 -8.624 1.00 97.06 302 LEU A O 1
ATOM 2396 N N . ILE A 1 303 ? 16.673 -2.789 -7.643 1.00 96.75 303 ILE A N 1
ATOM 2397 C CA . ILE A 1 303 ? 17.313 -3.381 -8.820 1.00 96.75 303 ILE A CA 1
ATOM 2398 C C . ILE A 1 303 ? 17.558 -4.864 -8.560 1.00 96.75 303 ILE A C 1
ATOM 2400 O O . ILE A 1 303 ? 18.249 -5.211 -7.603 1.00 96.75 303 ILE A O 1
ATOM 2404 N N . LYS A 1 304 ? 17.046 -5.744 -9.424 1.00 96.00 304 LYS A N 1
ATOM 2405 C CA . LYS A 1 304 ? 17.340 -7.185 -9.357 1.00 96.00 304 LYS A CA 1
ATOM 2406 C C . LYS A 1 304 ? 18.819 -7.430 -9.684 1.00 96.00 304 LYS A C 1
ATOM 2408 O O . LYS A 1 304 ? 19.273 -7.025 -10.754 1.00 96.00 304 LYS A O 1
ATOM 2413 N N . MET A 1 305 ? 19.568 -8.055 -8.768 1.00 92.50 305 MET A N 1
ATOM 2414 C CA . MET A 1 305 ? 21.030 -8.182 -8.888 1.00 92.50 305 MET A CA 1
ATOM 2415 C C . MET A 1 305 ? 21.484 -9.339 -9.779 1.00 92.50 305 MET A C 1
ATOM 2417 O O . MET A 1 305 ? 22.322 -9.115 -10.643 1.00 92.50 305 MET A O 1
ATOM 2421 N N . ASN A 1 306 ? 20.937 -10.540 -9.568 1.00 77.50 306 ASN A N 1
ATOM 2422 C CA . ASN A 1 306 ? 21.189 -11.752 -10.355 1.00 77.50 306 ASN A CA 1
ATOM 2423 C C . ASN A 1 306 ? 19.895 -12.537 -10.464 1.00 77.50 306 ASN A C 1
ATOM 2425 O O . ASN A 1 306 ? 19.387 -12.939 -9.393 1.00 77.50 306 ASN A O 1
#

Sequence (306 aa):
MTRPITEAAITDLYNTISPKTWCIADLGCSSGPNTFMVVFDLIKTVDKRRKTLGLESPEYQIFLNDLPSNDFNTIFKSVPEFQEKLRNEMEAGFGQCFVTGVPEMEEANKGNIHITNSSPQSVISVYVKPFEKDFSAFLRCRSEEMVTGGRMVLALQGRKSENPCSTEGSYFWELLAMALREMVSEGLVEEEKLDSFNIPDYKPSPGQVRSLVELEGSFKIDRLETSEIHWNAYEGEILEDGKFRDGGNNLAKCVRAIAEPLLVRHFGEEIIEEVFSRYKGILNDYMSKEQSPLFVNVTASLIKMN

Foldseek 3Di:
DLLVVLLVLLLVLCVPDVDLEAEEEAEAQALDPSNLVVVVSSQVSSVVNCVVVVHDRHAYEYEYEDAPVGPVVSVVVCVVVSVVVCPVVDPDDYDDYDYYHHYDDFDWAALAQEAAPPGDPVRLCVQVVCCLVVVLVVLVVVLVVDDAFDKDKDKAFAAADQDQNDCAQPCLRVLLSVLVVVCCVVVVFPSVLSRGHYDNDGHYHLVSVVVSCVVSPQKDWPDKDKDKDFLQNCVPDQDPVRDDPLSLLVSLVVVCVVCVVSCCVRTNPVCSVSSSVSSSVSSSVVPVPDDTRITMIIMTMITGHD

Secondary structure (DSSP, 8-state):
--HHHHHHHHHHHHHHH--SEEEEEEES--SSTHHHHHHHHHHHHHHHHHHHHTPPPPEEEEEEE--TTS-HHHHHHHHHHHHHHHHHHS-S-----EEE---------TT-SS--TT--HHHHHHHHHHHHHHHHHHHHHHHHHSPTT-EEEEEEEE-SSS-TT--TTTHHHHHHHHHHHHHHHTTSS-HHHHHH---------HHHHHHHHHHH-SEEEEEEEEEEEES-TTTT---TTSPPP-HHHHHHHHHHHHHHHHHHHHH-GGGHHHHHHHHHHHHHHHHHHSS--EEEEEEEEEEE--

Radius of gyration: 21.48 Å; chains: 1; bounding box: 48×45×60 Å